Protein AF-A0A7J9FGJ2-F1 (afdb_monomer_lite)

Organism: NCBI:txid34281

Radius of gyration: 30.44 Å; chains: 1; bounding box: 50×92×107 Å

Foldseek 3Di:
DDDDDDDDDDDDPPPVVVVVVVVVVVVVVVVCVVCVCVVDVPPDDPPQDDPDDPVVVVVLLVVLCCVLVVVVVVDDDPDDPDDPDPPAAAAEAEAEDAEEPLQQVVVQVVCPPVLVRYAYEYEYAQPRDYDDHPHPHDHHYDYDDDAAAADPCLCPDVDDPVLWDFADLAADDDPVLVSVVSPDDPLCVSLSHHHNDPLPRDSSRTVSVSSCCVPPVPPDPSDGLEQFAQPPDDSNDTDEDEQVNDDLVVLVVSQDDPDPGGRLHYDDYDSNNNVSCVVCCVPRPPDD

Secondary structure (DSSP, 8-state):
--PPPPPPPPPP-HHHHHHHHHHHHHHHHHHHHHHHHHHS--------PPPPPHHHHHHHHHHHHHHHHHHHTT---SS-S-----SSPPEEEEEEESS--TTHHHHHHHHTT-TTSEEEEEEE-TTS-PPPPS--S-EEEEE--------TTTTTTTS-GGG-----S-----HHHHHHHHH--HHHHHHSS--SSTTS--HHHHHHHHHHHHH-TTT--S--SEEE--TT-BTTBPP-B-GGG--HHHHHHHH--SSSS---EEE-B-GGGHHHHHHSHHHHTS--

InterPro domains:
  IPR003406 Glycosyl transferase, family 14 [PF02485] (91-128)
  IPR003406 Glycosyl transferase, family 14 [PF02485] (145-254)
  IPR044174 Glycosyltransferase BC10-like [PTHR31042] (149-279)

pLDDT: mean 77.58, std 17.22, range [33.91, 98.12]

Structure (mmCIF, N/CA/C/O backbone):
data_AF-A0A7J9FGJ2-F1
#
_entry.id   AF-A0A7J9FGJ2-F1
#
loop_
_atom_site.group_PDB
_atom_site.id
_atom_site.type_symbol
_atom_site.label_atom_id
_atom_site.label_alt_id
_atom_site.label_comp_id
_atom_site.label_asym_id
_atom_site.label_entity_id
_atom_site.label_seq_id
_atom_site.pdbx_PDB_ins_code
_atom_site.Cartn_x
_atom_site.Cartn_y
_atom_site.Cartn_z
_atom_site.occupancy
_atom_site.B_iso_or_equiv
_atom_site.auth_seq_id
_atom_site.auth_comp_id
_atom_site.auth_asym_id
_atom_site.auth_atom_id
_atom_site.pdbx_PDB_model_num
ATOM 1 N N . MET A 1 1 ? -2.759 59.669 -84.496 1.00 42.38 1 MET A N 1
ATOM 2 C CA . MET A 1 1 ? -1.436 59.080 -84.199 1.00 42.38 1 MET A CA 1
ATOM 3 C C . MET A 1 1 ? -1.231 59.139 -82.697 1.00 42.38 1 MET A C 1
ATOM 5 O O . MET A 1 1 ? -0.986 60.213 -82.171 1.00 42.38 1 MET A O 1
ATOM 9 N N . SER A 1 2 ? -1.401 58.015 -82.010 1.00 36.22 2 SER A N 1
ATOM 10 C CA . SER A 1 2 ? -1.085 57.866 -80.586 1.00 36.22 2 SER A CA 1
ATOM 11 C C . SER A 1 2 ? -0.844 56.380 -80.320 1.00 36.22 2 SER A C 1
ATOM 13 O O . SER A 1 2 ? -1.772 55.581 -80.272 1.00 36.22 2 SER A O 1
ATOM 15 N N . SER A 1 3 ? 0.435 56.013 -80.244 1.00 38.06 3 SER A N 1
ATOM 16 C CA . SER A 1 3 ? 0.922 54.675 -79.904 1.00 38.06 3 SER A CA 1
ATOM 17 C C . SER A 1 3 ? 1.263 54.662 -78.415 1.00 38.06 3 SER A C 1
ATOM 19 O O . SER A 1 3 ? 2.156 55.398 -78.000 1.00 38.06 3 SER A O 1
ATOM 21 N N . LEU A 1 4 ? 0.565 53.847 -77.619 1.00 40.94 4 LEU A N 1
ATOM 22 C CA . LEU A 1 4 ? 0.966 53.519 -76.248 1.00 40.94 4 LEU A CA 1
ATOM 23 C C . LEU A 1 4 ? 1.973 52.363 -76.282 1.00 40.94 4 LEU A C 1
ATOM 25 O O . LEU A 1 4 ? 1.692 51.313 -76.854 1.00 40.94 4 LEU A O 1
ATOM 29 N N . ALA A 1 5 ? 3.133 52.566 -75.659 1.00 41.91 5 ALA A N 1
ATOM 30 C CA . ALA A 1 5 ? 4.134 51.533 -75.425 1.00 41.91 5 ALA A CA 1
ATOM 31 C C . ALA A 1 5 ? 3.923 50.872 -74.050 1.00 41.91 5 ALA A C 1
ATOM 33 O O . ALA A 1 5 ? 3.660 51.547 -73.055 1.00 41.91 5 ALA A O 1
ATOM 34 N N . SER A 1 6 ? 4.053 49.547 -74.019 1.00 41.84 6 SER A N 1
ATOM 35 C CA . SER A 1 6 ? 4.013 48.679 -72.836 1.00 41.84 6 SER A CA 1
ATOM 36 C C . SER A 1 6 ? 5.279 48.812 -71.969 1.00 41.84 6 SER A C 1
ATOM 38 O O . SER A 1 6 ? 6.355 49.034 -72.527 1.00 41.84 6 SER A O 1
ATOM 40 N N . PRO A 1 7 ? 5.224 48.581 -70.642 1.00 46.44 7 PRO A N 1
ATOM 41 C CA . PRO A 1 7 ? 6.426 48.429 -69.829 1.00 46.44 7 PRO A CA 1
ATOM 42 C C . PRO A 1 7 ? 6.916 46.968 -69.801 1.00 46.44 7 PRO A C 1
ATOM 44 O O . PRO A 1 7 ? 6.138 46.027 -69.649 1.00 46.44 7 PRO A O 1
ATOM 47 N N . THR A 1 8 ? 8.230 46.789 -69.925 1.00 47.56 8 THR A N 1
ATOM 48 C CA . THR A 1 8 ? 8.973 45.533 -69.715 1.00 47.56 8 THR A CA 1
ATOM 49 C C . THR A 1 8 ? 9.188 45.243 -68.220 1.00 47.56 8 THR A C 1
ATOM 51 O O . THR A 1 8 ? 9.440 46.191 -67.472 1.00 47.56 8 THR A O 1
ATOM 54 N N . PRO A 1 9 ? 9.180 43.975 -67.761 1.00 44.50 9 PRO A N 1
ATOM 55 C CA . PRO A 1 9 ? 9.503 43.633 -66.377 1.00 44.50 9 PRO A CA 1
ATOM 56 C C . PRO A 1 9 ? 11.022 43.586 -66.139 1.00 44.50 9 PRO A C 1
ATOM 58 O O . PRO A 1 9 ? 11.790 43.141 -66.993 1.00 44.50 9 PRO A O 1
ATOM 61 N N . SER A 1 10 ? 11.451 44.030 -64.958 1.00 48.38 10 SER A N 1
ATOM 62 C CA . SER A 1 10 ? 12.826 43.932 -64.454 1.00 48.38 10 SER A CA 1
ATOM 63 C C . SER A 1 10 ? 13.123 42.537 -63.870 1.00 48.38 10 SER A C 1
ATOM 65 O O . SER A 1 10 ? 12.222 41.896 -63.323 1.00 48.38 10 SER A O 1
ATOM 67 N N . PRO A 1 11 ? 14.374 42.037 -63.951 1.00 46.81 11 PRO A N 1
ATOM 68 C CA . PRO A 1 11 ? 14.733 40.730 -63.414 1.00 46.81 11 PRO A CA 1
ATOM 69 C C . PRO A 1 11 ? 14.865 40.759 -61.883 1.00 46.81 11 PRO A C 1
ATOM 71 O O . PRO A 1 11 ? 15.475 41.647 -61.290 1.00 46.81 11 PRO A O 1
ATOM 74 N N . SER A 1 12 ? 14.277 39.744 -61.258 1.00 51.69 12 SER A N 1
ATOM 75 C CA . SER A 1 12 ? 14.161 39.513 -59.820 1.00 51.69 12 SER A CA 1
ATOM 76 C C . SER A 1 12 ? 15.493 39.185 -59.129 1.00 51.69 12 SER A C 1
ATOM 78 O O . SER A 1 12 ? 16.196 38.255 -59.523 1.00 51.69 12 SER A O 1
ATOM 80 N N . SER A 1 13 ? 15.784 39.872 -58.022 1.00 55.78 13 SER A N 1
ATOM 81 C CA . SER A 1 13 ? 16.928 39.648 -57.125 1.00 55.78 13 SER A CA 1
ATOM 82 C C . SER A 1 13 ? 16.672 38.541 -56.080 1.00 55.78 13 SER A C 1
ATOM 84 O O . SER A 1 13 ? 16.715 38.785 -54.875 1.00 55.78 13 SER A O 1
ATOM 86 N N . THR A 1 14 ? 16.370 37.316 -56.511 1.00 53.88 14 THR A N 1
ATOM 87 C CA . THR A 1 14 ? 16.025 36.182 -55.617 1.00 53.88 14 THR A CA 1
ATOM 88 C C . THR A 1 14 ? 17.230 35.394 -55.085 1.00 53.88 14 THR A C 1
ATOM 90 O O . THR A 1 14 ? 17.095 34.589 -54.160 1.00 53.88 14 THR A O 1
ATOM 93 N N . ALA A 1 15 ? 18.429 35.628 -55.627 1.00 52.59 15 ALA A N 1
ATOM 94 C CA . ALA A 1 15 ? 19.637 34.911 -55.216 1.00 52.59 15 ALA A CA 1
ATOM 95 C C . ALA A 1 15 ? 20.204 35.400 -53.869 1.00 52.59 15 ALA A C 1
ATOM 97 O O . ALA A 1 15 ? 20.700 34.601 -53.078 1.00 52.59 15 ALA A O 1
ATOM 98 N N . SER A 1 16 ? 20.103 36.700 -53.575 1.00 55.25 16 SER A N 1
ATOM 99 C CA . SER A 1 16 ? 20.692 37.297 -52.370 1.00 55.25 16 SER A CA 1
ATOM 100 C C . SER A 1 16 ? 19.934 36.926 -51.094 1.00 55.25 16 SER A C 1
ATOM 102 O O . SER A 1 16 ? 20.561 36.628 -50.081 1.00 55.25 16 SER A O 1
ATOM 104 N N . SER A 1 17 ? 18.601 36.861 -51.136 1.00 56.66 17 SER A N 1
ATOM 105 C CA . SER A 1 17 ? 17.776 36.489 -49.978 1.00 56.66 17 SER A CA 1
ATOM 106 C C . SER A 1 17 ? 17.985 35.030 -49.558 1.00 56.66 17 SER A C 1
ATOM 108 O O . SER A 1 17 ? 18.151 34.744 -48.375 1.00 56.66 17 SER A O 1
ATOM 110 N N . SER A 1 18 ? 18.073 34.109 -50.520 1.00 57.62 18 SER A N 1
ATOM 111 C CA . SER A 1 18 ? 18.254 32.668 -50.274 1.00 57.62 18 SER A CA 1
ATOM 112 C C . SER A 1 18 ? 19.593 32.336 -49.597 1.00 57.62 18 SER A C 1
ATOM 114 O O . SER A 1 18 ? 19.667 31.461 -48.728 1.00 57.62 18 SER A O 1
ATOM 116 N N . ILE A 1 19 ? 20.652 33.072 -49.950 1.00 65.50 19 ILE A N 1
ATOM 117 C CA . ILE A 1 19 ? 21.983 32.932 -49.342 1.00 65.50 19 ILE A CA 1
ATOM 118 C C . ILE A 1 19 ? 21.969 33.431 -47.889 1.00 65.50 19 ILE A C 1
ATOM 120 O O . ILE A 1 19 ? 22.539 32.780 -47.014 1.00 65.50 19 ILE A O 1
ATOM 124 N N . ILE A 1 20 ? 21.261 34.528 -47.602 1.00 67.88 20 ILE A N 1
ATOM 125 C CA . ILE A 1 20 ? 21.136 35.080 -46.243 1.00 67.88 20 ILE A CA 1
ATOM 126 C C . ILE A 1 20 ? 20.383 34.110 -45.319 1.00 67.88 20 ILE A C 1
ATOM 128 O O . ILE A 1 20 ? 20.820 33.874 -44.190 1.00 67.88 20 ILE A O 1
ATOM 132 N N . TYR A 1 21 ? 19.305 33.473 -45.792 1.00 66.75 21 TYR A N 1
ATOM 133 C CA . TYR A 1 21 ? 18.590 32.460 -45.001 1.00 66.75 21 TYR A CA 1
ATOM 134 C C . TYR A 1 21 ? 19.429 31.196 -44.765 1.00 66.75 21 TYR A C 1
ATOM 136 O O . TYR A 1 21 ? 19.413 30.632 -43.673 1.00 66.75 21 TYR A O 1
ATOM 144 N N . SER A 1 22 ? 20.232 30.788 -45.749 1.00 69.44 22 SER A N 1
ATOM 145 C CA . SER A 1 22 ? 21.121 29.627 -45.609 1.00 69.44 22 SER A CA 1
ATOM 146 C C . SER A 1 22 ? 22.260 29.891 -44.617 1.00 69.44 22 SER A C 1
ATOM 148 O O . SER A 1 22 ? 22.575 29.039 -43.787 1.00 69.44 22 SER A O 1
ATOM 150 N N . LEU A 1 23 ? 22.843 31.094 -44.646 1.00 73.06 23 LEU A N 1
ATOM 151 C CA . LEU A 1 23 ? 23.898 31.504 -43.714 1.00 73.06 23 LEU A CA 1
ATOM 152 C C . LEU A 1 23 ? 23.376 31.700 -42.287 1.00 73.06 23 LEU A C 1
ATOM 154 O O . LEU A 1 23 ? 24.038 31.282 -41.341 1.00 73.06 23 LEU A O 1
ATOM 158 N N . THR A 1 24 ? 22.182 32.274 -42.115 1.00 72.44 24 THR A N 1
ATOM 159 C CA . THR A 1 24 ? 21.551 32.410 -40.790 1.00 72.44 24 THR A CA 1
ATOM 160 C C . THR A 1 24 ? 21.174 31.052 -40.195 1.00 72.44 24 THR A C 1
ATOM 162 O O . THR A 1 24 ? 21.411 30.825 -39.008 1.00 72.44 24 THR A O 1
ATOM 165 N N . PHE A 1 25 ? 20.690 30.108 -41.009 1.00 74.75 25 PHE A N 1
ATOM 166 C CA . PHE A 1 25 ? 20.426 28.736 -40.572 1.00 74.75 25 PHE A CA 1
ATOM 167 C C . PHE A 1 25 ? 21.709 28.007 -40.146 1.00 74.75 25 PHE A C 1
ATOM 169 O O . PHE A 1 25 ? 21.763 27.450 -39.048 1.00 74.75 25 PHE A O 1
ATOM 176 N N . LEU A 1 26 ? 22.775 28.080 -40.950 1.00 76.31 26 LEU A N 1
ATOM 177 C CA . LEU A 1 26 ? 24.071 27.475 -40.617 1.00 76.31 26 LEU A CA 1
ATOM 178 C C . LEU A 1 26 ? 24.692 28.085 -39.354 1.00 76.31 26 LEU A C 1
ATOM 180 O O . LEU A 1 26 ? 25.205 27.351 -38.510 1.00 76.31 26 LEU A O 1
ATOM 184 N N . LEU A 1 27 ? 24.590 29.406 -39.179 1.00 76.00 27 LEU A N 1
ATOM 185 C CA . LEU A 1 27 ? 25.071 30.082 -37.976 1.00 76.00 27 LEU A CA 1
ATOM 186 C C . LEU A 1 27 ? 24.255 29.676 -36.738 1.00 76.00 27 LEU A C 1
ATOM 188 O O . LEU A 1 27 ? 24.832 29.465 -35.675 1.00 76.00 27 LEU A O 1
ATOM 192 N N . SER A 1 28 ? 22.936 29.488 -36.871 1.00 75.44 28 SER A N 1
ATOM 193 C CA . SER A 1 28 ? 22.078 29.015 -35.774 1.00 75.44 28 SER A CA 1
ATOM 194 C C . SER A 1 28 ? 22.400 27.577 -35.344 1.00 75.44 28 SER A C 1
ATOM 196 O O . SER A 1 28 ? 22.465 27.300 -34.149 1.00 75.44 28 SER A O 1
ATOM 198 N N . LEU A 1 29 ? 22.697 26.684 -36.296 1.00 74.69 29 LEU A N 1
ATOM 199 C CA . LEU A 1 29 ? 23.154 25.313 -36.039 1.00 74.69 29 LEU A CA 1
ATOM 200 C C . LEU A 1 29 ? 24.537 25.281 -35.384 1.00 74.69 29 LEU A C 1
ATOM 202 O O . LEU A 1 29 ? 24.770 24.487 -34.475 1.00 74.69 29 LEU A O 1
ATOM 206 N N . PHE A 1 30 ? 25.443 26.163 -35.812 1.00 77.94 30 PHE A N 1
ATOM 207 C CA . PHE A 1 30 ? 26.776 26.287 -35.229 1.00 77.94 30 PHE A CA 1
ATOM 208 C C . PHE A 1 30 ? 26.722 26.820 -33.790 1.00 77.94 30 PHE A C 1
ATOM 210 O O . PHE A 1 30 ? 27.377 26.273 -32.905 1.00 77.94 30 PHE A O 1
ATOM 217 N N . LEU A 1 31 ? 25.879 27.824 -33.524 1.00 74.56 31 LEU A N 1
ATOM 218 C CA . LEU A 1 31 ? 25.635 28.341 -32.174 1.00 74.56 31 LEU A CA 1
ATOM 219 C C . LEU A 1 31 ? 24.936 27.295 -31.288 1.00 74.56 31 LEU A C 1
ATOM 221 O O . LEU A 1 31 ? 25.350 27.097 -30.148 1.00 74.56 31 LEU A O 1
ATOM 225 N N . LEU A 1 32 ? 23.954 26.551 -31.808 1.00 70.69 32 LEU A N 1
ATOM 226 C CA . LEU A 1 32 ? 23.361 25.408 -31.102 1.00 70.69 32 LEU A CA 1
ATOM 227 C C . LEU A 1 32 ? 24.411 24.337 -30.785 1.00 70.69 32 LEU A C 1
ATOM 229 O O . LEU A 1 32 ? 24.419 23.831 -29.674 1.00 70.69 32 LEU A O 1
ATOM 233 N N . GLY A 1 33 ? 25.335 24.026 -31.696 1.00 68.88 33 GLY A N 1
ATOM 234 C CA . GLY A 1 33 ? 26.423 23.074 -31.446 1.00 68.88 33 GLY A CA 1
ATOM 235 C C . GLY A 1 33 ? 27.446 23.551 -30.407 1.00 68.88 33 GLY A C 1
ATOM 236 O O . GLY A 1 33 ? 27.916 22.748 -29.601 1.00 68.88 33 GLY A O 1
ATOM 237 N N . LEU A 1 34 ? 27.761 24.851 -30.387 1.00 72.25 34 LEU A N 1
ATOM 238 C CA . LEU A 1 34 ? 28.699 25.455 -29.432 1.00 72.25 34 LEU A CA 1
ATOM 239 C C . LEU A 1 34 ? 28.110 25.603 -28.020 1.00 72.25 34 LEU A C 1
ATOM 241 O O . LEU A 1 34 ? 28.838 25.435 -27.042 1.00 72.25 34 LEU A O 1
ATOM 245 N N . PHE A 1 35 ? 26.806 25.881 -27.903 1.00 61.38 35 PHE A N 1
ATOM 246 C CA . PHE A 1 35 ? 26.134 26.115 -26.618 1.00 61.38 35 PHE A CA 1
ATOM 247 C C . PHE A 1 35 ? 25.294 24.927 -26.108 1.00 61.38 35 PHE A C 1
ATOM 249 O O . PHE A 1 35 ? 25.006 24.863 -24.913 1.00 61.38 35 PHE A O 1
ATOM 256 N N . ALA A 1 36 ? 24.957 23.932 -26.939 1.00 58.50 36 ALA A N 1
ATOM 257 C CA . ALA A 1 36 ? 24.305 22.692 -26.494 1.00 58.50 36 ALA A CA 1
ATOM 258 C C . ALA A 1 36 ? 25.027 21.974 -25.337 1.00 58.50 36 ALA A C 1
ATOM 260 O O . ALA A 1 36 ? 24.327 21.534 -24.423 1.00 58.50 36 ALA A O 1
ATOM 261 N N . PRO A 1 37 ? 26.375 21.879 -25.284 1.00 55.84 37 PRO A N 1
ATOM 262 C CA . PRO A 1 37 ? 27.043 21.237 -24.152 1.00 55.84 37 PRO A CA 1
ATOM 263 C C . PRO A 1 37 ? 27.014 22.068 -22.856 1.00 55.84 37 PRO A C 1
ATOM 265 O O . PRO A 1 37 ? 27.422 21.556 -21.817 1.00 55.84 37 PRO A O 1
ATOM 268 N N . GLN A 1 38 ? 26.539 23.322 -22.890 1.00 59.06 38 GLN A N 1
ATOM 269 C CA . GLN A 1 38 ? 26.381 24.171 -21.700 1.00 59.06 38 GLN A CA 1
ATOM 270 C C . GLN A 1 38 ? 24.960 24.117 -21.110 1.00 59.06 38 GLN A C 1
ATOM 272 O O . GLN A 1 38 ? 24.809 24.261 -19.899 1.00 59.06 38 GLN A O 1
ATOM 277 N N . PHE A 1 39 ? 23.928 23.860 -21.927 1.00 56.41 39 PHE A N 1
ATOM 278 C CA . PHE A 1 39 ? 22.529 23.757 -21.469 1.00 56.41 39 PHE A CA 1
ATOM 279 C C . PHE A 1 39 ? 22.037 22.320 -21.276 1.00 56.41 39 PHE A C 1
ATOM 281 O O . PHE A 1 39 ? 21.152 22.081 -20.456 1.00 56.41 39 PHE A O 1
ATOM 288 N N . PHE A 1 40 ? 22.631 21.352 -21.975 1.00 50.12 40 PHE A N 1
ATOM 289 C CA . PHE A 1 40 ? 22.462 19.940 -21.663 1.00 50.12 40 PHE A CA 1
ATOM 290 C C . PHE A 1 40 ? 23.708 19.468 -20.926 1.00 50.12 40 PHE A C 1
ATOM 292 O O . PHE A 1 40 ? 24.727 19.213 -21.575 1.00 50.12 40 PHE A O 1
ATOM 299 N N . PRO A 1 41 ? 23.672 19.312 -19.590 1.00 43.50 41 PRO A N 1
ATOM 300 C CA . PRO A 1 41 ? 24.711 18.550 -18.934 1.00 43.50 41 PRO A CA 1
ATOM 301 C C . PRO A 1 41 ? 24.644 17.140 -19.520 1.00 43.50 41 PRO A C 1
ATOM 303 O O . PRO A 1 41 ? 23.755 16.347 -19.206 1.00 43.50 41 PRO A O 1
ATOM 306 N N . LEU A 1 42 ? 25.595 16.822 -20.400 1.00 46.19 42 LEU A N 1
ATOM 307 C CA . LEU A 1 42 ? 26.011 15.453 -20.649 1.00 46.19 42 LEU A CA 1
ATOM 308 C C . LEU A 1 42 ? 26.261 14.879 -19.258 1.00 46.19 42 LEU A C 1
ATOM 310 O O . LEU A 1 42 ? 27.220 15.272 -18.595 1.00 46.19 42 LEU A O 1
ATOM 314 N N . ARG A 1 43 ? 25.343 14.025 -18.795 1.00 47.12 43 ARG A N 1
ATOM 315 C CA . ARG A 1 43 ? 25.368 13.339 -17.501 1.00 47.12 43 ARG A CA 1
ATOM 316 C C . ARG A 1 43 ? 26.558 12.375 -17.471 1.00 47.12 43 ARG A C 1
ATOM 318 O O . ARG A 1 43 ? 26.408 11.159 -17.485 1.00 47.12 43 ARG A O 1
ATOM 325 N N . LYS A 1 44 ? 27.767 12.927 -17.491 1.00 44.50 44 LYS A N 1
ATOM 326 C CA . LYS A 1 44 ? 29.003 12.274 -17.092 1.00 44.50 44 LYS A CA 1
ATOM 327 C C . LYS A 1 44 ? 28.998 12.290 -15.568 1.00 44.50 44 LYS A C 1
ATOM 329 O O . LYS A 1 44 ? 28.810 13.339 -14.966 1.00 44.50 44 LYS A O 1
ATOM 334 N N . ASN A 1 45 ? 29.182 11.109 -14.989 1.00 40.38 45 ASN A N 1
ATOM 335 C CA . ASN A 1 45 ? 29.121 10.785 -13.561 1.00 40.38 45 ASN A CA 1
ATOM 336 C C . ASN A 1 45 ? 27.719 10.491 -13.014 1.00 40.38 45 ASN A C 1
ATOM 338 O O . ASN A 1 45 ? 27.271 11.060 -12.027 1.00 40.38 45 ASN A O 1
ATOM 342 N N . GLN A 1 46 ? 27.065 9.476 -13.582 1.00 43.16 46 GLN A N 1
ATOM 343 C CA . GLN A 1 46 ? 26.424 8.504 -12.700 1.00 43.16 46 GLN A CA 1
ATOM 344 C C . GLN A 1 46 ? 27.522 7.529 -12.268 1.00 43.16 46 GLN A C 1
ATOM 346 O O . GLN A 1 46 ? 27.808 6.553 -12.963 1.00 43.16 46 GLN A O 1
ATOM 351 N N . GLU A 1 47 ? 28.209 7.853 -11.169 1.00 40.22 47 GLU A N 1
ATOM 352 C CA . GLU A 1 47 ? 29.047 6.880 -10.472 1.00 40.22 47 GLU A CA 1
ATOM 353 C C . GLU A 1 47 ? 28.205 5.619 -10.262 1.00 40.22 47 GLU A C 1
ATOM 355 O O . GLU A 1 47 ? 27.145 5.653 -9.629 1.00 40.22 47 GLU A O 1
ATOM 360 N N . ARG A 1 48 ? 28.632 4.501 -10.855 1.00 47.56 48 ARG A N 1
ATOM 361 C CA . ARG A 1 48 ? 28.039 3.203 -10.543 1.00 47.56 48 ARG A CA 1
ATOM 362 C C . ARG A 1 48 ? 28.361 2.935 -9.080 1.00 47.56 48 ARG A C 1
ATOM 364 O O . ARG A 1 48 ? 29.504 2.626 -8.757 1.00 47.56 48 ARG A O 1
ATOM 371 N N . GLN A 1 49 ? 27.371 3.082 -8.204 1.00 44.09 49 GLN A N 1
ATOM 372 C CA . GLN A 1 49 ? 27.509 2.612 -6.832 1.00 44.09 49 GLN A CA 1
ATOM 373 C C . GLN A 1 49 ? 27.818 1.105 -6.849 1.00 44.09 49 GLN A C 1
ATOM 375 O O . GLN A 1 49 ? 27.336 0.388 -7.737 1.00 44.09 49 GLN A O 1
ATOM 380 N N . PRO A 1 50 ? 28.673 0.629 -5.929 1.00 50.06 50 PRO A N 1
ATOM 381 C CA . PRO A 1 50 ? 29.099 -0.759 -5.917 1.00 50.06 50 PRO A CA 1
ATOM 382 C C . PRO A 1 50 ? 27.910 -1.692 -5.641 1.00 50.06 50 PRO A C 1
ATOM 384 O O . PRO A 1 50 ? 26.972 -1.310 -4.933 1.00 50.06 50 PRO A O 1
ATOM 387 N N . PRO A 1 51 ? 27.944 -2.925 -6.177 1.00 57.84 51 PRO A N 1
ATOM 388 C CA . PRO A 1 51 ? 26.919 -3.926 -5.907 1.00 57.84 51 PRO A CA 1
ATOM 389 C C . PRO A 1 51 ? 26.756 -4.160 -4.399 1.00 57.84 51 PRO A C 1
ATOM 391 O O . PRO A 1 51 ? 27.681 -3.947 -3.611 1.00 57.84 51 PRO A O 1
ATOM 394 N N . ILE A 1 52 ? 25.563 -4.606 -3.995 1.00 59.53 52 ILE A N 1
ATOM 395 C CA . ILE A 1 52 ? 25.281 -4.952 -2.597 1.00 59.53 52 ILE A CA 1
ATOM 396 C C . ILE A 1 52 ? 26.319 -5.996 -2.129 1.00 59.53 52 ILE A C 1
ATOM 398 O O . ILE A 1 52 ? 26.552 -6.966 -2.850 1.00 59.53 52 ILE A O 1
ATOM 402 N N . PRO A 1 53 ? 26.941 -5.823 -0.947 1.00 71.75 53 PRO A N 1
ATOM 403 C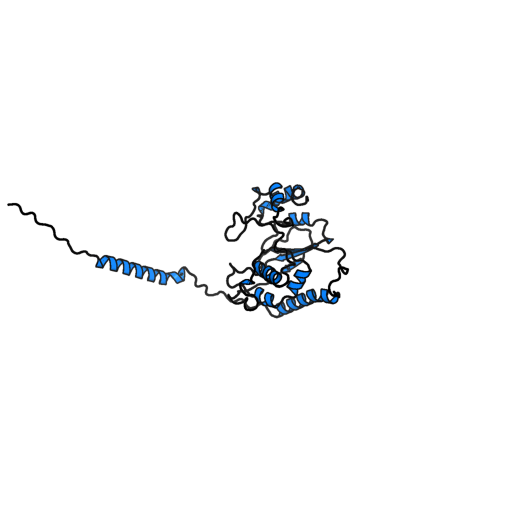 CA . PRO A 1 53 ? 27.909 -6.779 -0.412 1.00 71.75 53 PRO A CA 1
ATOM 404 C C . PRO A 1 53 ? 27.356 -8.211 -0.298 1.00 71.75 53 PRO A C 1
ATOM 406 O O . PRO A 1 53 ? 26.249 -8.410 0.201 1.00 71.75 53 PRO A O 1
ATOM 409 N N . ILE A 1 54 ? 28.156 -9.206 -0.705 1.00 70.69 54 ILE A N 1
ATOM 410 C CA . ILE A 1 54 ? 27.781 -10.637 -0.753 1.00 70.69 54 ILE A CA 1
ATOM 411 C C . ILE A 1 54 ? 27.328 -11.169 0.615 1.00 70.69 54 ILE A C 1
ATOM 413 O O . ILE A 1 54 ? 26.373 -11.935 0.695 1.00 70.69 54 ILE A O 1
ATOM 417 N N . ASN A 1 55 ? 27.972 -10.741 1.701 1.00 68.56 55 ASN A N 1
ATOM 418 C CA . ASN A 1 55 ? 27.605 -11.145 3.061 1.00 68.56 55 ASN A CA 1
ATOM 419 C C . ASN A 1 55 ? 26.156 -10.771 3.413 1.00 68.56 55 ASN A C 1
ATOM 421 O O . ASN A 1 55 ? 25.420 -11.600 3.932 1.00 68.56 55 ASN A O 1
ATOM 425 N N . LYS A 1 56 ? 25.708 -9.567 3.036 1.00 67.00 56 LYS A N 1
ATOM 426 C CA . LYS A 1 56 ? 24.322 -9.128 3.251 1.00 67.00 56 LYS A CA 1
ATOM 427 C C . LYS A 1 56 ? 23.316 -9.931 2.429 1.00 67.00 56 LYS A C 1
ATOM 429 O O . LYS A 1 56 ? 22.166 -10.042 2.842 1.00 67.00 56 LYS A O 1
ATOM 434 N N . GLU A 1 57 ? 23.718 -10.430 1.260 1.00 71.19 57 GLU A N 1
ATOM 435 C CA . GLU A 1 57 ? 22.879 -11.311 0.444 1.00 71.19 57 GLU A CA 1
ATOM 436 C C . GLU A 1 57 ? 22.781 -12.712 1.060 1.00 71.19 57 GLU A C 1
ATOM 438 O O . GLU A 1 57 ? 21.699 -13.295 1.071 1.00 71.19 57 GLU A O 1
ATOM 443 N N . LEU A 1 58 ? 23.877 -13.225 1.623 1.00 73.38 58 LEU A N 1
ATOM 444 C CA . LEU A 1 58 ? 23.899 -14.515 2.310 1.00 73.38 58 LEU A CA 1
ATOM 445 C C . LEU A 1 58 ? 23.037 -14.503 3.584 1.00 73.38 58 LEU A C 1
ATOM 447 O O . LEU A 1 58 ? 22.281 -15.446 3.814 1.00 73.38 58 LEU A O 1
ATOM 451 N N . ASP A 1 59 ? 23.075 -13.407 4.346 1.00 77.62 59 ASP A N 1
ATOM 452 C CA . ASP A 1 59 ? 22.216 -13.204 5.519 1.00 77.62 59 ASP A CA 1
ATOM 453 C C . ASP A 1 59 ? 20.725 -13.217 5.143 1.00 77.62 59 ASP A C 1
ATOM 455 O O . ASP A 1 59 ? 19.922 -13.901 5.782 1.00 77.62 59 ASP A O 1
ATOM 459 N N . ASP A 1 60 ? 20.343 -12.511 4.071 1.00 77.12 60 ASP A N 1
ATOM 460 C CA . ASP A 1 60 ? 18.959 -12.503 3.582 1.00 77.12 60 ASP A CA 1
ATOM 461 C C . ASP A 1 60 ? 18.513 -13.905 3.151 1.00 77.12 60 ASP A C 1
ATOM 463 O O . ASP A 1 60 ? 17.405 -14.336 3.478 1.00 77.12 60 ASP A O 1
ATOM 467 N N . LEU A 1 61 ? 19.375 -14.639 2.437 1.00 77.19 61 LEU A N 1
ATOM 468 C CA . LEU A 1 61 ? 19.093 -16.010 2.009 1.00 77.19 61 LEU A CA 1
ATOM 469 C C . LEU A 1 61 ? 18.832 -16.928 3.204 1.00 77.19 61 LEU A C 1
ATOM 471 O O . LEU A 1 61 ? 17.830 -17.646 3.192 1.00 77.19 61 LEU A O 1
ATOM 475 N N . HIS A 1 62 ? 19.665 -16.849 4.242 1.00 79.06 62 HIS A N 1
ATOM 476 C CA . HIS A 1 62 ? 19.487 -17.627 5.464 1.00 79.06 62 HIS A CA 1
ATOM 477 C C . HIS A 1 62 ? 18.174 -17.276 6.183 1.00 79.06 62 HIS A C 1
ATOM 479 O O . HIS A 1 62 ? 17.431 -18.171 6.583 1.00 79.06 62 HIS A O 1
ATOM 485 N N . LEU A 1 63 ? 17.826 -15.987 6.294 1.00 79.19 63 LEU A N 1
ATOM 486 C CA . LEU A 1 63 ? 16.559 -15.553 6.900 1.00 79.19 63 LEU A CA 1
ATOM 487 C C . LEU A 1 63 ? 15.339 -16.080 6.143 1.00 79.19 63 LEU A C 1
ATOM 489 O O . LEU A 1 63 ? 14.362 -16.524 6.750 1.00 79.19 63 LEU A O 1
ATOM 493 N N . PHE A 1 64 ? 15.381 -16.045 4.815 1.00 81.38 64 PHE A N 1
ATOM 494 C CA . PHE A 1 64 ? 14.290 -16.570 4.011 1.00 81.38 64 PHE A CA 1
ATOM 495 C C . PHE A 1 64 ? 14.198 -18.102 4.070 1.00 81.38 64 PHE A C 1
ATOM 497 O O . PHE A 1 64 ? 13.096 -18.654 4.081 1.00 81.38 64 PHE A O 1
ATOM 504 N N . GLU A 1 65 ? 15.333 -18.799 4.094 1.00 77.19 65 GLU A N 1
ATOM 505 C CA . GLU A 1 65 ? 15.377 -20.250 4.264 1.00 77.19 65 GLU A CA 1
ATOM 506 C C . GLU A 1 65 ? 14.794 -20.646 5.623 1.00 77.19 65 GLU A C 1
ATOM 508 O O . GLU A 1 65 ? 13.880 -21.464 5.678 1.00 77.19 65 GLU A O 1
ATOM 513 N N . LEU A 1 66 ? 15.198 -19.967 6.697 1.00 77.00 66 LEU A N 1
ATOM 514 C CA . LEU A 1 66 ? 14.621 -20.136 8.027 1.00 77.00 66 LEU A CA 1
ATOM 515 C C . LEU A 1 66 ? 13.098 -19.916 8.007 1.00 77.00 66 LEU A C 1
ATOM 517 O O . LEU A 1 66 ? 12.339 -20.775 8.452 1.00 77.00 66 LEU A O 1
ATOM 521 N N . ALA A 1 67 ? 12.634 -18.797 7.444 1.00 78.06 67 ALA A N 1
ATOM 522 C CA . ALA A 1 67 ? 11.211 -18.462 7.389 1.00 78.06 67 ALA A CA 1
ATOM 523 C C . ALA A 1 67 ? 10.384 -19.476 6.577 1.00 78.06 67 ALA A C 1
ATOM 525 O O . ALA A 1 67 ? 9.243 -19.772 6.933 1.00 78.06 67 ALA A O 1
ATOM 526 N N . SER A 1 68 ? 10.949 -20.022 5.499 1.00 73.94 68 SER A N 1
ATOM 527 C CA . SER A 1 68 ? 10.279 -21.014 4.652 1.00 73.94 68 SER A CA 1
ATOM 528 C C . SER A 1 68 ? 10.323 -22.435 5.232 1.00 73.94 68 SER A C 1
ATOM 530 O O . SER A 1 68 ? 9.340 -23.169 5.097 1.00 73.94 68 SER A O 1
ATOM 532 N N . ASN A 1 69 ? 11.405 -22.803 5.927 1.00 68.88 69 ASN A N 1
ATOM 533 C CA . ASN A 1 69 ? 11.611 -24.124 6.524 1.00 68.88 69 ASN A CA 1
ATOM 534 C C . ASN A 1 69 ? 10.926 -24.293 7.887 1.00 68.88 69 ASN A C 1
ATOM 536 O O . ASN A 1 69 ? 10.494 -25.402 8.201 1.00 68.88 69 ASN A O 1
ATOM 540 N N . ILE A 1 70 ? 10.738 -23.214 8.662 1.00 64.50 70 ILE A N 1
ATOM 541 C CA . ILE A 1 70 ? 9.945 -23.226 9.911 1.00 64.50 70 ILE A CA 1
ATOM 542 C C . ILE A 1 70 ? 8.526 -23.772 9.679 1.00 64.50 70 ILE A C 1
ATOM 544 O O . ILE A 1 70 ? 7.931 -24.351 10.585 1.00 64.50 70 ILE A O 1
ATOM 548 N N . GLU A 1 71 ? 7.969 -23.609 8.477 1.00 57.53 71 GLU A N 1
ATOM 549 C CA . GLU A 1 71 ? 6.644 -24.146 8.153 1.00 57.53 71 GLU A CA 1
ATOM 550 C C . GLU A 1 71 ? 6.700 -25.580 7.587 1.00 57.53 71 GLU A C 1
ATOM 552 O O . GLU A 1 71 ? 5.755 -26.342 7.770 1.00 57.53 71 GLU A O 1
ATOM 557 N N . LEU A 1 72 ? 7.814 -25.987 6.962 1.00 53.22 72 LEU A N 1
ATOM 558 C CA . LEU A 1 72 ? 8.042 -27.369 6.507 1.00 53.22 72 LEU A CA 1
ATOM 559 C C . LEU A 1 72 ? 8.309 -28.329 7.679 1.00 53.22 72 LEU A C 1
ATOM 561 O O . LEU A 1 72 ? 7.823 -29.459 7.652 1.00 53.22 72 LEU A O 1
ATOM 565 N N . SER A 1 73 ? 9.001 -27.882 8.735 1.00 48.06 73 SER A N 1
ATOM 566 C CA . SER A 1 73 ? 9.233 -28.695 9.943 1.00 48.06 73 SER A CA 1
ATOM 567 C C . SER A 1 73 ? 7.967 -28.926 10.777 1.00 48.06 73 SER A C 1
ATOM 569 O O . SER A 1 73 ? 7.936 -29.830 11.609 1.00 48.06 73 SER A O 1
ATOM 571 N N . ARG A 1 74 ? 6.894 -28.162 10.520 1.00 51.19 74 ARG A N 1
ATOM 572 C CA . ARG A 1 74 ? 5.573 -28.353 11.140 1.00 51.19 74 ARG A CA 1
ATOM 573 C C . ARG A 1 74 ? 4.700 -29.407 10.461 1.00 51.19 74 ARG A C 1
ATOM 575 O O . ARG A 1 74 ? 3.553 -29.552 10.867 1.00 51.19 74 ARG A O 1
ATOM 582 N N . GLY A 1 75 ? 5.226 -30.146 9.478 1.00 43.41 75 GLY A N 1
ATOM 583 C CA . GLY A 1 75 ? 4.559 -31.315 8.908 1.00 43.41 75 GLY A CA 1
ATOM 584 C C . GLY A 1 75 ? 3.167 -30.992 8.370 1.00 43.41 75 GLY A C 1
ATOM 585 O O . GLY A 1 75 ? 2.166 -31.344 8.981 1.00 43.41 75 GLY A O 1
ATOM 586 N N . VAL A 1 76 ? 3.092 -30.338 7.211 1.00 45.19 76 VAL A N 1
ATOM 587 C CA . VAL A 1 76 ? 1.833 -30.239 6.462 1.00 45.19 76 VAL A CA 1
ATOM 588 C C . VAL A 1 76 ? 1.810 -31.365 5.424 1.00 45.19 76 VAL A C 1
ATOM 590 O O . VAL A 1 76 ? 2.395 -31.201 4.350 1.00 45.19 76 VAL A O 1
ATOM 593 N N . PRO A 1 77 ? 1.171 -32.520 5.692 1.00 38.78 77 PRO A N 1
ATOM 594 C CA . PRO A 1 77 ? 0.773 -33.406 4.615 1.00 38.78 77 PRO A CA 1
ATOM 595 C C . PRO A 1 77 ? -0.304 -32.714 3.768 1.00 38.78 77 PRO A C 1
ATOM 597 O O . PRO A 1 77 ? -1.030 -31.830 4.227 1.00 38.78 77 PRO A O 1
ATOM 600 N N . LYS A 1 78 ? -0.364 -33.109 2.494 1.00 43.41 78 LYS A N 1
ATOM 601 C CA . LYS A 1 78 ? -1.360 -32.689 1.500 1.00 43.41 78 LYS A CA 1
ATOM 602 C C . LYS A 1 78 ? -2.756 -32.531 2.116 1.00 43.41 78 LYS A C 1
ATOM 604 O O . LYS A 1 78 ? -3.241 -33.461 2.742 1.00 43.41 78 LYS A O 1
ATOM 609 N N . ILE A 1 79 ? -3.388 -31.388 1.835 1.00 49.75 79 ILE A N 1
ATOM 610 C CA . ILE A 1 79 ? -4.844 -31.161 1.800 1.00 49.75 79 ILE A CA 1
ATOM 611 C C . ILE A 1 79 ? -5.616 -32.020 2.815 1.00 49.75 79 ILE A C 1
ATOM 613 O O . ILE A 1 79 ? -6.222 -33.032 2.478 1.00 49.75 79 ILE A O 1
ATOM 617 N N . SER A 1 80 ? -5.657 -31.566 4.061 1.00 33.91 80 SER A N 1
ATOM 618 C CA . SER A 1 80 ? -6.745 -31.921 4.965 1.00 33.91 80 SER A CA 1
ATOM 619 C C . SER A 1 80 ? -7.051 -30.729 5.852 1.00 33.91 80 SER A C 1
ATOM 621 O O . SER A 1 80 ? -6.167 -30.138 6.466 1.00 33.91 80 SER A O 1
ATOM 623 N N . HIS A 1 81 ? -8.327 -30.377 5.876 1.00 45.50 81 HIS A N 1
ATOM 624 C CA . HIS A 1 81 ? -8.948 -29.190 6.445 1.00 45.50 81 HIS A CA 1
ATOM 625 C C . HIS A 1 81 ? -8.792 -28.992 7.969 1.00 45.50 81 HIS A C 1
ATOM 627 O O . HIS A 1 81 ? -9.567 -28.240 8.551 1.00 45.50 81 HIS A O 1
ATOM 633 N N . LEU A 1 82 ? -7.839 -29.631 8.655 1.00 46.16 82 LEU A N 1
ATOM 634 C CA . LEU A 1 82 ? -7.798 -29.653 10.118 1.00 46.16 82 LEU A CA 1
ATOM 635 C C . LEU A 1 82 ? -6.374 -29.596 10.702 1.00 46.16 82 LEU A C 1
ATOM 637 O O . LEU A 1 82 ? -5.612 -30.551 10.630 1.00 46.16 82 LEU A O 1
ATOM 641 N N . ARG A 1 83 ? -6.130 -28.480 11.407 1.00 44.41 83 ARG A N 1
ATOM 642 C CA . ARG A 1 83 ? -5.377 -28.355 12.672 1.00 44.41 83 ARG A CA 1
ATOM 643 C C . ARG A 1 83 ? -3.858 -28.602 12.682 1.00 44.41 83 ARG A C 1
ATOM 645 O O . ARG A 1 83 ? -3.408 -29.643 13.135 1.00 44.41 83 ARG A O 1
ATOM 652 N N . THR A 1 84 ? -3.129 -27.496 12.504 1.00 46.81 84 THR A N 1
ATOM 653 C CA . THR A 1 84 ? -2.295 -26.904 13.584 1.00 46.81 84 THR A CA 1
ATOM 654 C C . THR A 1 84 ? -2.381 -25.375 13.495 1.00 46.81 84 THR A C 1
ATOM 656 O O . THR A 1 84 ? -1.395 -24.661 13.324 1.00 46.81 84 THR A O 1
ATOM 659 N N . ALA A 1 85 ? -3.610 -24.855 13.474 1.00 53.19 85 ALA A N 1
ATOM 660 C CA . ALA A 1 85 ? -3.849 -23.426 13.359 1.00 53.19 85 ALA A CA 1
ATOM 661 C C . ALA A 1 85 ? -3.506 -22.760 14.693 1.00 53.19 85 ALA A C 1
ATOM 663 O O . ALA A 1 85 ? -3.987 -23.183 15.741 1.00 53.19 85 ALA A O 1
ATOM 664 N N . ASN A 1 86 ? -2.691 -21.710 14.648 1.00 51.81 86 ASN A N 1
ATOM 665 C CA . ASN A 1 86 ? -2.672 -20.707 15.703 1.00 51.81 86 ASN A CA 1
ATOM 666 C C . ASN A 1 86 ? -4.136 -20.387 16.065 1.00 51.81 86 ASN A C 1
ATOM 668 O O . ASN A 1 86 ? -4.900 -20.031 15.167 1.00 51.81 86 ASN A O 1
ATOM 672 N N . SER A 1 87 ? -4.544 -20.591 17.323 1.00 58.19 87 SER A N 1
ATOM 673 C CA . SER A 1 87 ? -5.960 -20.504 17.719 1.00 58.19 87 SER A CA 1
ATOM 674 C C . SER A 1 87 ? -6.555 -19.117 17.464 1.00 58.19 87 SER A C 1
ATOM 676 O O . SER A 1 87 ? -7.770 -18.981 17.400 1.00 58.19 87 SER A O 1
ATOM 678 N N . HIS A 1 88 ? -5.692 -18.109 17.288 1.00 69.69 88 HIS A N 1
ATOM 679 C CA . HIS A 1 88 ? -6.039 -16.730 16.974 1.00 69.69 88 HIS A CA 1
ATOM 680 C C . HIS A 1 88 ? -5.139 -16.252 15.816 1.00 69.69 88 HIS A C 1
ATOM 682 O O . HIS A 1 88 ? -3.973 -15.903 16.042 1.00 69.69 88 HIS A O 1
ATOM 688 N N . PRO A 1 89 ? -5.604 -16.294 14.551 1.00 81.19 89 PRO A N 1
ATOM 689 C CA . PRO A 1 89 ? -4.821 -15.790 13.427 1.00 81.19 89 PRO A CA 1
ATOM 690 C C . PRO A 1 89 ? -4.557 -14.289 13.600 1.00 81.19 89 PRO A C 1
ATOM 692 O O . PRO A 1 89 ? -5.463 -13.533 13.935 1.00 81.19 89 PRO A O 1
ATOM 695 N N . LYS A 1 90 ? -3.313 -13.862 13.353 1.00 90.00 90 LYS A N 1
ATOM 696 C CA . LYS A 1 90 ? -2.921 -12.448 13.405 1.00 90.00 90 LYS A CA 1
ATOM 697 C C . LYS A 1 90 ? -2.779 -11.846 12.012 1.00 90.00 90 LYS A C 1
ATOM 699 O O . LYS A 1 90 ? -2.313 -12.524 11.094 1.00 90.00 90 LYS A O 1
ATOM 704 N N . ILE A 1 91 ? -3.073 -10.555 11.890 1.00 92.62 91 ILE A N 1
ATOM 705 C CA . ILE A 1 91 ? -2.793 -9.751 10.695 1.00 92.62 91 ILE A CA 1
ATOM 706 C C . ILE A 1 91 ? -1.447 -9.037 10.868 1.00 92.62 91 ILE A C 1
ATOM 708 O O . ILE A 1 91 ? -1.183 -8.421 11.897 1.00 92.62 91 ILE A O 1
ATOM 712 N N . ALA A 1 92 ? -0.574 -9.110 9.867 1.00 93.44 92 ALA A N 1
ATOM 713 C CA . ALA A 1 92 ? 0.650 -8.315 9.842 1.00 93.44 92 ALA A CA 1
ATOM 714 C C . ALA A 1 92 ? 0.421 -7.047 9.010 1.00 93.44 92 ALA A C 1
ATOM 716 O O . ALA A 1 92 ? 0.107 -7.140 7.824 1.00 93.44 92 ALA A O 1
ATOM 717 N N . PHE A 1 93 ? 0.604 -5.880 9.621 1.00 94.19 93 PHE A N 1
ATOM 718 C CA . PHE A 1 93 ? 0.584 -4.589 8.938 1.00 94.19 93 PHE A CA 1
ATOM 719 C C . PHE A 1 93 ? 2.018 -4.158 8.646 1.00 94.19 93 PHE A C 1
ATOM 721 O O . PHE A 1 93 ? 2.838 -4.083 9.561 1.00 94.19 93 PHE A O 1
ATOM 728 N N . LEU A 1 94 ? 2.317 -3.876 7.379 1.00 92.56 94 LEU A N 1
ATOM 729 C CA . LEU A 1 94 ? 3.607 -3.357 6.937 1.00 92.56 94 LEU A CA 1
ATOM 730 C C . LEU A 1 94 ? 3.411 -1.955 6.358 1.00 92.56 94 LEU A C 1
ATOM 732 O O . LEU A 1 94 ? 2.780 -1.792 5.317 1.00 92.56 94 LEU A O 1
ATOM 736 N N . PHE A 1 95 ? 3.972 -0.954 7.027 1.00 90.12 95 PHE A N 1
ATOM 737 C CA . PHE A 1 95 ? 3.980 0.430 6.571 1.00 90.12 95 PHE A CA 1
ATOM 738 C C . PHE A 1 95 ? 5.299 0.719 5.867 1.00 90.12 95 PHE A C 1
ATOM 740 O O . PHE A 1 95 ? 6.350 0.697 6.501 1.00 90.12 95 PHE A O 1
ATOM 747 N N . LEU A 1 96 ? 5.250 0.995 4.567 1.00 87.25 96 LEU A N 1
ATOM 748 C CA . LEU A 1 96 ? 6.397 1.495 3.813 1.00 87.25 96 LEU A CA 1
ATOM 749 C C . LEU A 1 96 ? 6.339 3.021 3.833 1.00 87.25 96 LEU A C 1
ATOM 751 O O . LEU A 1 96 ? 5.324 3.590 3.428 1.00 87.25 96 LEU A O 1
ATOM 755 N N . THR A 1 97 ? 7.383 3.685 4.325 1.00 84.06 97 THR A N 1
ATOM 756 C CA . THR A 1 97 ? 7.366 5.143 4.454 1.00 84.06 97 THR A CA 1
ATOM 757 C C . THR A 1 97 ? 8.701 5.793 4.126 1.00 84.06 97 THR A C 1
ATOM 759 O O . THR A 1 97 ? 9.767 5.289 4.466 1.00 84.06 97 THR A O 1
ATOM 762 N N . ASN A 1 98 ? 8.625 6.957 3.492 1.00 82.75 98 ASN A N 1
ATOM 763 C CA . ASN A 1 98 ? 9.737 7.874 3.263 1.00 82.75 98 ASN A CA 1
ATOM 764 C C . ASN A 1 98 ? 9.494 9.242 3.926 1.00 82.75 98 ASN A C 1
ATOM 766 O O . ASN A 1 98 ? 10.225 10.191 3.648 1.00 82.75 98 ASN A O 1
ATOM 770 N N . SER A 1 99 ? 8.475 9.341 4.783 1.00 84.69 99 SER A N 1
ATOM 771 C CA . SER A 1 99 ? 8.121 10.522 5.571 1.00 84.69 99 SER A CA 1
ATOM 772 C C . SER A 1 99 ? 7.556 10.120 6.932 1.00 84.69 99 SER A C 1
ATOM 774 O O . SER A 1 99 ? 7.268 8.946 7.185 1.00 84.69 99 SER A O 1
ATOM 776 N N . ASP A 1 100 ? 7.337 11.097 7.806 1.00 85.88 100 ASP A N 1
ATOM 777 C CA . ASP A 1 100 ? 6.668 10.847 9.079 1.00 85.88 100 ASP A CA 1
ATOM 778 C C . ASP A 1 100 ? 5.277 10.235 8.857 1.00 85.88 100 ASP A C 1
ATOM 780 O O . ASP A 1 100 ? 4.553 10.581 7.914 1.00 85.88 100 ASP A O 1
ATOM 784 N N . LEU A 1 101 ? 4.893 9.310 9.740 1.00 89.38 101 LEU A N 1
ATOM 785 C CA . LEU A 1 101 ? 3.571 8.689 9.731 1.00 89.38 101 LEU A CA 1
ATOM 786 C C . LEU A 1 101 ? 2.542 9.666 10.304 1.00 89.38 101 LEU A C 1
ATOM 788 O O . LEU A 1 101 ? 2.066 9.498 11.421 1.00 89.38 101 LEU A O 1
ATOM 792 N N . VAL A 1 102 ? 2.175 10.682 9.521 1.00 92.44 102 VAL A N 1
ATOM 793 C CA . VAL A 1 102 ? 1.229 11.736 9.933 1.00 92.44 102 VAL A CA 1
ATOM 794 C C . VAL A 1 102 ? -0.070 11.155 10.501 1.00 92.44 102 VAL A C 1
ATOM 796 O O . VAL A 1 102 ? -0.623 11.679 11.460 1.00 92.44 102 VAL A O 1
ATOM 799 N N . PHE A 1 103 ? -0.550 10.039 9.949 1.00 94.06 103 PHE A N 1
ATOM 800 C CA . PHE A 1 103 ? -1.782 9.387 10.394 1.00 94.06 103 PHE A CA 1
ATOM 801 C C . PHE A 1 103 ? -1.607 8.416 11.574 1.00 94.06 103 PHE A C 1
ATOM 803 O O . PHE A 1 103 ? -2.566 7.730 11.927 1.00 94.06 103 PHE A O 1
ATOM 810 N N . ALA A 1 104 ? -0.430 8.350 12.209 1.00 92.62 104 ALA A N 1
ATOM 811 C CA . ALA A 1 104 ? -0.178 7.485 13.365 1.00 92.62 104 ALA A CA 1
ATOM 812 C C . ALA A 1 104 ? -1.222 7.636 14.492 1.00 92.62 104 ALA A C 1
ATOM 814 O O . ALA A 1 104 ? -1.676 6.602 14.978 1.00 92.62 104 ALA A O 1
ATOM 815 N N . PRO A 1 105 ? -1.721 8.843 14.845 1.00 94.56 105 PRO A N 1
ATOM 816 C CA . PRO A 1 105 ? -2.765 8.971 15.867 1.00 94.56 105 PRO A CA 1
ATOM 817 C C . PRO A 1 105 ? -4.092 8.290 15.498 1.00 94.56 105 PRO A C 1
ATOM 819 O O . PRO A 1 105 ? -4.806 7.801 16.372 1.00 94.56 105 PRO A O 1
ATOM 822 N N . LEU A 1 106 ? -4.437 8.234 14.207 1.00 94.38 106 LEU A N 1
ATOM 823 C CA . LEU A 1 106 ? -5.640 7.539 13.741 1.00 94.38 106 LEU A CA 1
ATOM 824 C C . LEU A 1 106 ? -5.439 6.019 13.777 1.00 94.38 106 LEU A C 1
ATOM 826 O O . LEU A 1 106 ? -6.313 5.297 14.255 1.00 94.38 106 LEU A O 1
ATOM 830 N N . TRP A 1 107 ? -4.269 5.543 13.337 1.00 93.75 107 TRP A N 1
ATOM 831 C CA . TRP A 1 107 ? -3.882 4.137 13.469 1.00 93.75 107 TRP A CA 1
ATOM 832 C C . TRP A 1 107 ? -3.838 3.690 14.928 1.00 93.75 107 TRP A C 1
ATOM 834 O O . TRP A 1 107 ? -4.255 2.577 15.230 1.00 93.75 107 TRP A O 1
ATOM 844 N N . GLN A 1 108 ? -3.405 4.562 15.842 1.00 92.19 108 GLN A N 1
ATOM 845 C CA . GLN A 1 108 ? -3.408 4.269 17.268 1.00 92.19 108 GLN A CA 1
ATOM 846 C C . GLN A 1 108 ? -4.807 3.918 17.768 1.00 92.19 108 GLN A C 1
ATOM 848 O O . GLN A 1 108 ? -4.971 2.888 18.412 1.00 92.19 108 GLN A O 1
ATOM 853 N N . ARG A 1 109 ? -5.815 4.725 17.418 1.00 92.94 109 ARG A N 1
ATOM 854 C CA . ARG A 1 109 ? -7.209 4.440 17.785 1.00 92.94 109 ARG A CA 1
ATOM 855 C C . ARG A 1 109 ? -7.734 3.158 17.142 1.00 92.94 109 ARG A C 1
ATOM 857 O O . ARG A 1 109 ? -8.404 2.388 17.811 1.00 92.94 109 ARG A O 1
ATOM 864 N N . PHE A 1 110 ? -7.388 2.907 15.878 1.00 92.06 110 PHE A N 1
ATOM 865 C CA . PHE A 1 110 ? -7.793 1.685 15.174 1.00 92.06 110 PHE A CA 1
ATOM 866 C C . PHE A 1 110 ? -7.275 0.410 15.859 1.00 92.06 110 PHE A C 1
ATOM 868 O O . PHE A 1 110 ? -7.980 -0.588 15.969 1.00 92.06 110 PHE A O 1
ATOM 875 N N . PHE A 1 111 ? -6.025 0.438 16.306 1.00 91.94 111 PHE A N 1
ATOM 876 C CA . PHE A 1 111 ? -5.344 -0.718 16.881 1.00 91.94 111 PHE A CA 1
ATOM 877 C C . PHE A 1 111 ? -5.586 -0.902 18.384 1.00 91.94 111 PHE A C 1
ATOM 879 O O . PHE A 1 111 ? -5.334 -1.989 18.909 1.00 91.94 111 PHE A O 1
ATOM 886 N N . GLN A 1 112 ? -6.055 0.139 19.073 1.00 91.19 112 GLN A N 1
ATOM 887 C CA . GLN A 1 112 ? -6.246 0.146 20.518 1.00 91.19 112 GLN A CA 1
ATOM 888 C C . GLN A 1 112 ? -7.151 -1.008 20.976 1.00 91.19 112 GLN A C 1
ATOM 890 O O . GLN A 1 112 ? -8.247 -1.199 20.450 1.00 91.19 112 GLN A O 1
ATOM 895 N N . GLY A 1 113 ? -6.683 -1.784 21.960 1.00 90.12 113 GLY A N 1
ATOM 896 C CA . GLY A 1 113 ? -7.422 -2.908 22.550 1.00 90.12 113 GLY A CA 1
ATOM 897 C C . GLY A 1 113 ? -7.393 -4.202 21.728 1.00 90.12 113 GLY A C 1
ATOM 898 O O . GLY A 1 113 ? -7.954 -5.212 22.152 1.00 90.12 113 GLY A O 1
ATOM 899 N N . ASN A 1 114 ? -6.734 -4.199 20.564 1.00 91.38 114 ASN A N 1
ATOM 900 C CA . ASN A 1 114 ? -6.685 -5.327 19.632 1.00 91.38 114 ASN A CA 1
ATOM 901 C C . ASN A 1 114 ? -5.264 -5.888 19.437 1.00 91.38 114 ASN A C 1
ATOM 903 O O . ASN A 1 114 ? -5.004 -6.610 18.476 1.00 91.38 114 ASN A O 1
ATOM 907 N N . GLU A 1 115 ? -4.324 -5.594 20.339 1.00 88.31 115 GLU A N 1
ATOM 908 C CA . GLU A 1 115 ? -2.880 -5.851 20.185 1.00 88.31 115 GLU A CA 1
ATOM 909 C C . GLU A 1 115 ? -2.537 -7.341 20.004 1.00 88.31 115 GLU A C 1
ATOM 911 O O . GLU A 1 115 ? -1.501 -7.715 19.449 1.00 88.31 115 GLU A O 1
ATOM 916 N N . HIS A 1 116 ? -3.421 -8.231 20.450 1.00 88.06 116 HIS A N 1
ATOM 917 C CA . HIS A 1 116 ? -3.275 -9.672 20.287 1.00 88.06 116 HIS A CA 1
ATOM 918 C C . HIS A 1 116 ? -3.637 -10.165 18.874 1.00 88.06 116 HIS A C 1
ATOM 920 O O . HIS A 1 116 ? -3.212 -11.259 18.505 1.00 88.06 116 HIS A O 1
ATOM 926 N N . LEU A 1 117 ? -4.339 -9.365 18.063 1.00 91.31 117 LEU A N 1
ATOM 927 C CA . LEU A 1 117 ? -4.820 -9.723 16.722 1.00 91.31 117 LEU A CA 1
ATOM 928 C C . LEU A 1 117 ? -3.883 -9.286 15.593 1.00 91.31 117 LEU A C 1
ATOM 930 O O . LEU A 1 117 ? -4.100 -9.656 14.438 1.00 91.31 117 LEU A O 1
ATOM 934 N N . PHE A 1 118 ? -2.830 -8.519 15.886 1.00 91.88 118 PHE A N 1
ATOM 935 C CA . PHE A 1 118 ? -1.944 -8.015 14.843 1.00 91.88 118 PHE A CA 1
ATOM 936 C C . PHE A 1 118 ? -0.475 -7.914 15.258 1.00 91.88 118 PHE A C 1
ATOM 938 O O . PHE A 1 118 ? -0.111 -8.069 16.421 1.00 91.88 118 PHE A O 1
ATOM 945 N N . ASN A 1 119 ? 0.376 -7.676 14.262 1.00 91.44 119 ASN A N 1
ATOM 946 C CA . ASN A 1 119 ? 1.744 -7.193 14.423 1.00 91.44 119 ASN A CA 1
ATOM 947 C C . ASN A 1 119 ? 1.958 -6.013 13.468 1.00 91.44 119 ASN A C 1
ATOM 949 O O . ASN A 1 119 ? 1.490 -6.063 12.329 1.00 91.44 119 ASN A O 1
ATOM 953 N N . VAL A 1 120 ? 2.697 -4.991 13.903 1.00 91.19 120 VAL A N 1
ATOM 954 C CA . VAL A 1 120 ? 3.039 -3.833 13.067 1.00 91.19 120 VAL A CA 1
ATOM 955 C C . VAL A 1 120 ? 4.528 -3.830 12.732 1.00 91.19 120 VAL A C 1
ATOM 957 O O . VAL A 1 120 ? 5.390 -4.056 13.588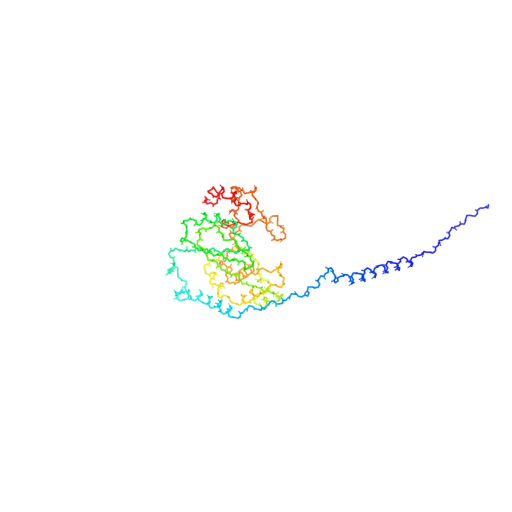 1.00 91.19 120 VAL A O 1
ATOM 960 N N . TYR A 1 121 ? 4.824 -3.551 11.470 1.00 90.88 121 TYR A N 1
ATOM 961 C CA . TYR A 1 121 ? 6.162 -3.382 10.927 1.00 90.88 121 TYR A CA 1
ATOM 962 C C . TYR A 1 121 ? 6.220 -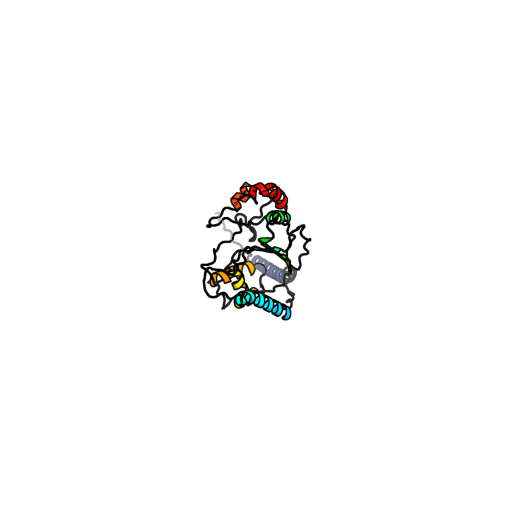2.051 10.180 1.00 90.88 121 TYR A C 1
ATOM 964 O O . TYR A 1 121 ? 5.325 -1.742 9.395 1.00 90.88 121 TYR A O 1
ATOM 972 N N . ILE A 1 122 ? 7.272 -1.271 10.409 1.00 87.25 122 ILE A N 1
ATOM 973 C CA . ILE A 1 122 ? 7.553 -0.053 9.646 1.00 87.25 122 ILE A CA 1
ATOM 974 C C . ILE A 1 122 ? 8.840 -0.276 8.873 1.00 87.25 122 ILE A C 1
ATOM 976 O O . ILE A 1 122 ? 9.882 -0.555 9.457 1.00 87.25 122 ILE A O 1
ATOM 980 N N . HIS A 1 123 ? 8.776 -0.113 7.563 1.00 85.19 123 HIS A N 1
ATOM 981 C CA . HIS A 1 123 ? 9.936 -0.054 6.699 1.00 85.19 123 HIS A CA 1
ATOM 982 C C . HIS A 1 123 ? 10.165 1.391 6.273 1.00 85.19 123 HIS A C 1
ATOM 984 O O . HIS A 1 123 ? 9.380 1.952 5.507 1.00 85.19 123 HIS A O 1
ATOM 990 N N . ALA A 1 124 ? 11.219 1.994 6.810 1.00 82.25 124 ALA A N 1
ATOM 991 C CA . ALA A 1 124 ? 11.571 3.379 6.545 1.00 82.25 124 ALA A CA 1
ATOM 992 C C . ALA A 1 124 ? 12.658 3.467 5.471 1.00 82.25 124 ALA A C 1
ATOM 994 O O . ALA A 1 124 ? 13.627 2.700 5.509 1.00 82.25 124 ALA A O 1
ATOM 995 N N . ASP A 1 125 ? 12.512 4.425 4.555 1.00 76.12 125 ASP A N 1
ATOM 996 C CA . ASP A 1 125 ? 13.585 4.853 3.657 1.00 76.12 125 ASP A CA 1
ATOM 997 C C . ASP A 1 125 ? 14.843 5.179 4.486 1.00 76.12 125 ASP A C 1
ATOM 999 O O . ASP A 1 125 ? 14.746 5.916 5.473 1.00 76.12 125 ASP A O 1
ATOM 1003 N N . PRO A 1 126 ? 16.027 4.635 4.138 1.00 69.50 126 PRO A N 1
ATOM 1004 C CA . PRO A 1 126 ? 17.197 4.749 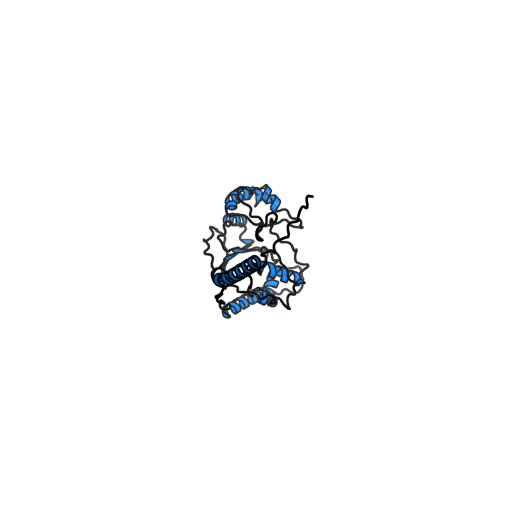4.998 1.00 69.50 126 PRO A CA 1
ATOM 1005 C C . PRO A 1 126 ? 17.839 6.145 4.935 1.00 69.50 126 PRO A C 1
ATOM 1007 O O . PRO A 1 126 ? 18.740 6.439 5.720 1.00 69.50 126 PRO A O 1
ATOM 1010 N N . PHE A 1 127 ? 17.409 6.994 3.999 1.00 70.69 127 PHE A N 1
ATOM 1011 C CA . PHE A 1 127 ? 17.879 8.365 3.821 1.00 70.69 127 PHE A CA 1
ATOM 1012 C C . PHE A 1 127 ? 16.919 9.398 4.409 1.00 70.69 127 PHE A C 1
ATOM 1014 O O . PHE A 1 127 ? 17.312 10.551 4.601 1.00 70.69 127 PHE A O 1
ATOM 1021 N N . THR A 1 128 ? 15.689 9.002 4.738 1.00 72.69 128 THR A N 1
ATOM 1022 C CA . THR A 1 128 ? 14.757 9.876 5.444 1.00 72.69 128 THR A CA 1
ATOM 1023 C C . THR A 1 128 ? 15.028 9.831 6.944 1.00 72.69 128 THR A C 1
ATOM 1025 O O . THR A 1 128 ? 14.937 8.788 7.590 1.00 72.69 128 THR A O 1
ATOM 1028 N N . LYS A 1 129 ? 15.287 11.000 7.536 1.00 74.31 129 LYS A N 1
ATOM 1029 C CA . LYS A 1 129 ? 15.225 11.167 8.991 1.00 74.31 129 LYS A CA 1
ATOM 1030 C C . LYS A 1 129 ? 13.763 11.274 9.403 1.00 74.31 129 LYS A C 1
ATOM 1032 O O . LYS A 1 129 ? 13.135 12.297 9.148 1.00 74.31 129 LYS A O 1
ATOM 1037 N N . LEU A 1 130 ? 13.242 10.211 10.004 1.00 77.56 130 LEU A N 1
ATOM 1038 C CA . LEU A 1 130 ? 11.895 10.196 10.561 1.00 77.56 130 LEU A CA 1
ATOM 1039 C C . LEU A 1 130 ? 11.905 10.728 11.988 1.00 77.56 130 LEU A C 1
ATOM 1041 O O . LEU A 1 130 ? 12.774 10.367 12.788 1.00 77.56 130 LEU A O 1
ATOM 1045 N N . SER A 1 131 ? 10.903 11.531 12.318 1.00 76.44 131 SER A N 1
ATOM 1046 C CA . SER A 1 131 ? 10.559 11.794 13.709 1.00 76.44 131 SER A CA 1
ATOM 1047 C C . SER A 1 131 ? 10.046 10.489 14.330 1.00 76.44 131 SER A C 1
ATOM 1049 O O . SER A 1 131 ? 9.301 9.757 13.666 1.00 76.44 131 SER A O 1
ATOM 1051 N N . PRO A 1 132 ? 10.399 10.163 15.588 1.00 65.94 132 PRO A N 1
ATOM 1052 C CA . PRO A 1 132 ? 9.734 9.084 16.303 1.00 65.94 132 PRO A CA 1
ATOM 1053 C C . PRO A 1 132 ? 8.221 9.340 16.260 1.00 65.94 132 PRO A C 1
ATOM 1055 O O . PRO A 1 132 ? 7.794 10.423 16.670 1.00 65.94 132 PRO A O 1
ATOM 1058 N N . PRO A 1 133 ? 7.409 8.414 15.722 1.00 65.19 133 PRO A N 1
ATOM 1059 C CA . PRO A 1 133 ? 5.974 8.620 15.717 1.00 65.19 133 PRO A CA 1
ATOM 1060 C C . PRO A 1 133 ? 5.494 8.720 17.166 1.00 65.19 133 PRO A C 1
ATOM 1062 O O . PRO A 1 133 ? 5.914 7.932 18.013 1.00 65.19 133 PRO A O 1
ATOM 1065 N N . ASP A 1 134 ? 4.629 9.693 17.448 1.00 67.44 134 ASP A N 1
ATOM 1066 C CA . ASP A 1 134 ? 3.924 9.784 18.726 1.00 67.44 134 ASP A CA 1
ATOM 1067 C C . ASP A 1 134 ? 2.869 8.674 18.766 1.00 67.44 134 ASP A C 1
ATOM 1069 O O . ASP A 1 134 ? 1.715 8.851 18.370 1.00 67.44 134 ASP A O 1
ATOM 1073 N N . TRP A 1 135 ? 3.331 7.465 19.085 1.00 72.44 135 TRP A N 1
ATOM 1074 C CA . TRP A 1 135 ? 2.526 6.256 19.079 1.00 72.44 135 TRP A CA 1
ATOM 1075 C C . TRP A 1 135 ? 2.901 5.327 20.234 1.00 72.44 135 TRP A C 1
ATOM 1077 O O . TRP A 1 135 ? 4.071 5.092 20.530 1.00 72.44 135 TRP A O 1
ATOM 1087 N N . SER A 1 136 ? 1.895 4.763 20.898 1.00 69.12 136 SER A N 1
ATOM 1088 C CA . SER A 1 136 ? 2.105 3.814 22.007 1.00 69.12 136 SER A CA 1
ATOM 1089 C C . SER A 1 136 ? 2.134 2.347 21.556 1.00 69.12 136 SER A C 1
ATOM 1091 O O . SER A 1 136 ? 2.249 1.442 22.380 1.00 69.12 136 SER A O 1
ATOM 1093 N N . ILE A 1 137 ? 2.017 2.089 20.251 1.00 72.88 137 ILE A N 1
ATOM 1094 C CA . ILE A 1 137 ? 1.929 0.734 19.698 1.00 72.88 137 ILE A CA 1
ATOM 1095 C C . ILE A 1 137 ? 3.322 0.174 19.453 1.00 72.88 137 ILE A C 1
ATOM 1097 O O . ILE A 1 137 ? 4.175 0.805 18.832 1.00 72.88 137 ILE A O 1
ATOM 1101 N N . LYS A 1 138 ? 3.535 -1.071 19.886 1.00 78.75 138 LYS A N 1
ATOM 1102 C CA . LYS A 1 138 ? 4.764 -1.798 19.582 1.00 78.75 138 LYS A CA 1
ATOM 1103 C C . LYS A 1 138 ? 4.837 -2.106 18.088 1.00 78.75 138 LYS A C 1
ATOM 1105 O O . LYS A 1 138 ? 4.024 -2.873 17.570 1.00 78.75 138 LYS A O 1
ATOM 1110 N N . ALA A 1 139 ? 5.875 -1.608 17.428 1.00 78.19 139 ALA A N 1
ATOM 1111 C CA . ALA A 1 139 ? 6.201 -2.028 16.076 1.00 78.19 139 ALA A CA 1
ATOM 1112 C C . ALA A 1 139 ? 7.685 -2.238 15.848 1.00 78.19 139 ALA A C 1
ATOM 1114 O O . ALA A 1 139 ? 8.544 -1.724 16.563 1.00 78.19 139 ALA A O 1
ATOM 1115 N N . ASN A 1 140 ? 7.957 -2.997 14.796 1.00 82.62 140 ASN A N 1
ATOM 1116 C CA . ASN A 1 140 ? 9.298 -3.392 14.422 1.00 82.62 140 ASN A CA 1
ATOM 1117 C C . ASN A 1 140 ? 9.759 -2.541 13.237 1.00 82.62 140 ASN A C 1
ATOM 1119 O O . ASN A 1 140 ? 9.156 -2.598 12.163 1.00 82.62 140 ASN A O 1
ATOM 1123 N N . PHE A 1 141 ? 10.823 -1.765 13.428 1.00 76.75 141 PHE A N 1
ATOM 1124 C CA . PHE A 1 141 ? 11.444 -1.002 12.351 1.00 76.75 141 PHE A CA 1
ATOM 1125 C C . PHE A 1 141 ? 12.381 -1.904 11.549 1.00 76.75 141 PHE A C 1
ATOM 1127 O O . PHE A 1 141 ? 13.279 -2.536 12.101 1.00 76.75 141 PHE A O 1
ATOM 1134 N N . ILE A 1 142 ? 12.162 -1.964 10.240 1.00 76.06 142 ILE A N 1
ATOM 1135 C CA . ILE A 1 142 ? 12.963 -2.736 9.297 1.00 76.06 142 ILE A CA 1
ATOM 1136 C C . ILE A 1 142 ? 13.728 -1.730 8.430 1.00 76.06 142 ILE A C 1
ATOM 1138 O O . ILE A 1 142 ? 13.084 -0.982 7.694 1.00 76.06 142 ILE A O 1
ATOM 1142 N N . PRO A 1 143 ? 15.069 -1.687 8.476 1.00 67.94 143 PRO A N 1
ATOM 1143 C CA . PRO A 1 143 ? 15.836 -0.767 7.647 1.00 67.94 143 PRO A CA 1
ATOM 1144 C C . PRO A 1 143 ? 15.756 -1.159 6.168 1.00 67.94 143 PRO A C 1
ATOM 1146 O O . PRO A 1 143 ? 15.884 -2.333 5.811 1.00 67.94 143 PRO A O 1
ATOM 1149 N N . ALA A 1 144 ? 15.575 -0.167 5.301 1.00 62.59 144 ALA A N 1
ATOM 1150 C CA . ALA A 1 144 ? 15.648 -0.339 3.856 1.00 62.59 144 ALA A CA 1
ATOM 1151 C C . ALA A 1 144 ? 17.086 -0.530 3.349 1.00 62.59 144 ALA A C 1
ATOM 1153 O O . ALA A 1 144 ? 18.063 -0.073 3.948 1.00 62.59 144 ALA A O 1
ATOM 1154 N N . LYS A 1 145 ? 17.213 -1.228 2.214 1.00 58.41 145 LYS A N 1
ATOM 1155 C CA . LYS A 1 145 ? 18.476 -1.449 1.492 1.00 58.41 145 LYS A CA 1
ATOM 1156 C C . LYS A 1 145 ? 18.423 -0.739 0.136 1.00 58.41 145 LYS A C 1
ATOM 1158 O O . LYS A 1 145 ? 17.364 -0.660 -0.477 1.00 58.41 145 LYS A O 1
ATOM 1163 N N . LYS A 1 146 ? 19.569 -0.243 -0.348 1.00 47.66 146 LYS A N 1
ATOM 1164 C CA . LYS A 1 146 ? 19.668 0.408 -1.668 1.00 47.66 146 LYS A CA 1
ATOM 1165 C C . LYS A 1 146 ? 19.455 -0.596 -2.810 1.00 47.66 146 LYS A C 1
ATOM 1167 O O . LYS A 1 146 ? 20.002 -1.697 -2.763 1.00 47.66 146 LYS A O 1
ATOM 1172 N N . THR A 1 147 ? 18.765 -0.175 -3.867 1.00 44.72 147 THR A N 1
ATOM 1173 C CA . THR A 1 147 ? 18.607 -0.893 -5.147 1.00 44.72 147 THR A CA 1
ATOM 1174 C C . THR A 1 147 ? 19.212 -0.055 -6.306 1.00 44.72 147 THR A C 1
ATOM 1176 O O . THR A 1 147 ? 19.515 1.119 -6.121 1.00 44.72 147 THR A O 1
ATOM 1179 N N . HIS A 1 148 ? 19.512 -0.660 -7.467 1.00 42.78 148 HIS A N 1
ATOM 1180 C CA . HIS A 1 148 ? 20.397 -0.123 -8.553 1.00 42.78 148 HIS A CA 1
ATOM 1181 C C . HIS A 1 148 ? 19.624 0.114 -9.910 1.00 42.78 148 HIS A C 1
ATOM 1183 O O . HIS A 1 148 ? 18.437 0.364 -9.776 1.00 42.78 148 HIS A O 1
ATOM 1189 N N . PRO A 1 149 ? 20.152 0.066 -11.180 1.00 47.78 149 PRO A N 1
ATOM 1190 C CA . PRO A 1 149 ? 19.405 0.108 -12.502 1.00 47.78 149 PRO A CA 1
ATOM 1191 C C . PRO A 1 149 ? 19.146 -1.147 -13.496 1.00 47.78 149 PRO A C 1
ATOM 1193 O O . PRO A 1 149 ? 20.095 -1.858 -13.823 1.00 47.78 149 PRO A O 1
ATOM 1196 N N . ARG A 1 150 ? 17.916 -1.412 -14.050 1.00 65.25 150 ARG A N 1
ATOM 1197 C CA . ARG A 1 150 ? 17.391 -2.569 -14.886 1.00 65.25 150 ARG A CA 1
ATOM 1198 C C . ARG A 1 150 ? 17.498 -2.354 -16.378 1.00 65.25 150 ARG A C 1
ATOM 1200 O O . ARG A 1 150 ? 16.880 -1.442 -16.908 1.00 65.25 150 ARG A O 1
ATOM 1207 N N . GLY A 1 151 ? 18.139 -3.289 -17.064 1.00 62.91 151 GLY A N 1
ATOM 1208 C CA . GLY A 1 151 ? 18.154 -3.385 -18.522 1.00 62.91 151 GLY A CA 1
ATOM 1209 C C . GLY A 1 151 ? 16.798 -3.696 -19.183 1.00 62.91 151 GLY A C 1
ATOM 1210 O O . GLY A 1 151 ? 15.979 -4.405 -18.597 1.00 62.91 151 GLY A O 1
ATOM 1211 N N . PRO A 1 152 ? 16.614 -3.306 -20.459 1.00 61.50 152 PRO A N 1
ATOM 1212 C CA . PRO A 1 152 ? 15.388 -3.528 -21.242 1.00 61.50 152 PRO A CA 1
ATOM 1213 C C . PRO A 1 152 ? 15.064 -5.003 -21.547 1.00 61.50 152 PRO A C 1
ATOM 1215 O O . PRO A 1 152 ? 13.968 -5.314 -21.996 1.00 61.50 152 PRO A O 1
ATOM 1218 N N . ARG A 1 153 ? 16.001 -5.935 -21.316 1.00 75.62 153 ARG A N 1
ATOM 1219 C CA . ARG A 1 153 ? 15.824 -7.381 -21.574 1.00 75.62 153 ARG A CA 1
ATOM 1220 C C . ARG A 1 153 ? 15.954 -8.254 -20.328 1.00 75.62 153 ARG A C 1
ATOM 1222 O O . ARG A 1 153 ? 15.964 -9.472 -20.432 1.00 75.62 153 ARG A O 1
ATOM 1229 N N . VAL A 1 154 ? 16.049 -7.642 -19.149 1.00 81.00 154 VAL A N 1
ATOM 1230 C CA . VAL A 1 154 ? 16.347 -8.350 -17.894 1.00 81.00 154 VAL A CA 1
ATOM 1231 C C . VAL A 1 154 ? 15.281 -9.391 -17.529 1.00 81.00 154 VAL A C 1
ATOM 1233 O O . VAL A 1 154 ? 15.597 -10.392 -16.889 1.00 81.00 154 VAL A O 1
ATOM 1236 N N . MET A 1 155 ? 14.033 -9.193 -17.964 1.00 83.62 155 MET A N 1
ATOM 1237 C CA . MET A 1 155 ? 12.925 -10.116 -17.691 1.00 83.62 155 MET A CA 1
ATOM 1238 C C . MET A 1 155 ? 13.002 -11.428 -18.455 1.00 83.62 155 MET A C 1
ATOM 1240 O O . MET A 1 155 ? 12.572 -12.455 -17.932 1.00 83.62 155 MET A O 1
ATOM 1244 N N . LEU A 1 156 ? 13.606 -11.421 -19.640 1.00 83.75 156 LEU A N 1
ATOM 1245 C CA . LEU A 1 156 ? 13.639 -12.574 -20.531 1.00 83.75 156 LEU A CA 1
ATOM 1246 C C . LEU A 1 156 ? 14.706 -13.599 -20.113 1.00 83.75 156 LEU A C 1
ATOM 1248 O O . LEU A 1 156 ? 15.735 -13.195 -19.562 1.00 83.75 156 LEU A O 1
ATOM 1252 N N . PRO A 1 157 ? 14.504 -14.893 -20.425 1.00 87.69 157 PRO A N 1
ATOM 1253 C CA . PRO A 1 157 ? 13.275 -15.499 -20.968 1.00 87.69 157 PRO A CA 1
ATOM 1254 C C . PRO A 1 157 ? 12.143 -15.733 -19.948 1.00 87.69 157 PRO A C 1
ATOM 1256 O O . PRO A 1 157 ? 11.026 -16.048 -20.343 1.00 87.69 157 PRO A O 1
ATOM 1259 N N . GLU A 1 158 ? 12.405 -15.605 -18.650 1.00 89.50 158 GLU A N 1
ATOM 1260 C CA . GLU A 1 158 ? 11.524 -16.142 -17.605 1.00 89.50 158 GLU A CA 1
ATOM 1261 C C . GLU A 1 158 ? 10.185 -15.415 -17.469 1.00 89.50 158 GLU A C 1
ATOM 1263 O O . GLU A 1 158 ? 9.186 -16.037 -17.103 1.00 89.50 158 GLU A O 1
ATOM 1268 N N . ILE A 1 159 ? 10.136 -14.130 -17.826 1.00 84.81 159 ILE A N 1
ATOM 1269 C CA . ILE A 1 159 ? 8.883 -13.409 -18.047 1.00 84.81 159 ILE A CA 1
ATOM 1270 C C . ILE A 1 159 ? 8.914 -12.788 -19.438 1.00 84.81 159 ILE A C 1
ATOM 1272 O O . ILE A 1 159 ? 9.682 -11.860 -19.705 1.00 84.81 159 ILE A O 1
ATOM 1276 N N . SER A 1 160 ? 8.046 -13.292 -20.309 1.00 84.81 160 SER A N 1
ATOM 1277 C CA . SER A 1 160 ? 7.704 -12.659 -21.576 1.00 84.81 160 SER A CA 1
ATOM 1278 C C . SER A 1 160 ? 6.828 -11.422 -21.349 1.00 84.81 160 SER A C 1
ATOM 1280 O O . SER A 1 160 ? 6.164 -11.285 -20.318 1.00 84.81 160 SER A O 1
ATOM 1282 N N . PHE A 1 161 ? 6.813 -10.504 -22.317 1.00 77.75 161 PHE A N 1
ATOM 1283 C CA . PHE A 1 161 ? 6.082 -9.239 -22.195 1.00 77.75 161 PHE A CA 1
ATOM 1284 C C . PHE A 1 161 ? 4.577 -9.428 -21.944 1.00 77.75 161 PHE A C 1
ATOM 1286 O O . PHE A 1 161 ? 3.996 -8.692 -21.155 1.00 77.75 161 PHE A O 1
ATOM 1293 N N . ASP A 1 162 ? 3.958 -10.451 -22.537 1.00 80.00 162 ASP A N 1
ATOM 1294 C CA . ASP A 1 162 ? 2.536 -10.789 -22.375 1.00 80.00 162 ASP A CA 1
ATOM 1295 C C . ASP A 1 162 ? 2.187 -11.351 -20.988 1.00 80.00 162 ASP A C 1
ATOM 1297 O O . ASP A 1 162 ? 1.021 -11.326 -20.582 1.00 80.00 162 ASP A O 1
ATOM 1301 N N . ARG A 1 163 ? 3.189 -11.828 -20.240 1.00 81.56 163 ARG A N 1
ATOM 1302 C CA . ARG A 1 163 ? 3.049 -12.335 -18.867 1.00 81.56 163 ARG A CA 1
ATOM 1303 C C . ARG A 1 163 ? 3.401 -11.293 -17.815 1.00 81.56 163 ARG A C 1
ATOM 1305 O O . ARG A 1 163 ? 3.074 -11.485 -16.648 1.00 81.56 163 ARG A O 1
ATOM 1312 N N . PHE A 1 164 ? 4.038 -10.194 -18.209 1.00 83.38 164 PHE A N 1
ATOM 1313 C CA . PHE A 1 164 ? 4.340 -9.096 -17.304 1.00 83.38 164 PHE A CA 1
ATOM 1314 C C . PHE A 1 164 ? 3.037 -8.417 -16.863 1.00 83.38 164 PHE A C 1
ATOM 1316 O O . PHE A 1 164 ? 2.136 -8.162 -17.669 1.00 83.38 164 PHE A O 1
ATOM 1323 N N . ARG A 1 165 ? 2.897 -8.173 -15.561 1.00 88.31 165 ARG A N 1
ATOM 1324 C CA . ARG A 1 165 ? 1.707 -7.547 -14.975 1.00 88.31 165 ARG A CA 1
ATOM 1325 C C . ARG A 1 165 ? 2.101 -6.303 -14.204 1.00 88.31 165 ARG A C 1
ATOM 1327 O O . ARG A 1 165 ? 3.189 -6.234 -13.641 1.00 88.31 165 ARG A O 1
ATOM 1334 N N . ILE A 1 166 ? 1.188 -5.345 -14.175 1.00 87.00 166 ILE A N 1
ATOM 1335 C CA . ILE A 1 166 ? 1.212 -4.179 -13.296 1.00 87.00 166 ILE A CA 1
ATOM 1336 C C . ILE A 1 166 ? 0.015 -4.277 -12.352 1.00 87.00 166 ILE A C 1
ATOM 1338 O O . ILE A 1 166 ? -1.037 -4.802 -12.722 1.00 87.00 166 ILE A O 1
ATOM 1342 N N . GLY A 1 167 ? 0.182 -3.809 -11.125 1.00 86.62 167 GLY A N 1
ATOM 1343 C CA . GLY A 1 167 ? -0.859 -3.775 -10.114 1.00 86.62 167 GLY A CA 1
ATOM 1344 C C . GLY A 1 167 ? -0.603 -2.674 -9.096 1.00 86.62 167 GLY A C 1
ATOM 1345 O O . GLY A 1 167 ? 0.136 -1.731 -9.343 1.00 86.62 167 GLY A O 1
ATOM 1346 N N . SER A 1 168 ? -1.250 -2.776 -7.938 1.00 87.00 168 SER A N 1
ATOM 1347 C CA . SER A 1 168 ? -1.134 -1.760 -6.893 1.00 87.00 168 SER A CA 1
ATOM 1348 C C . SER A 1 168 ? 0.098 -1.977 -6.010 1.00 87.00 168 SER A C 1
ATOM 1350 O O . SER A 1 168 ? 0.365 -3.104 -5.601 1.00 87.00 168 SER A O 1
ATOM 1352 N N . GLN A 1 169 ? 0.745 -0.882 -5.591 1.00 86.75 169 GLN A N 1
ATOM 1353 C CA . GLN A 1 169 ? 1.716 -0.872 -4.479 1.00 86.75 169 GLN A CA 1
ATOM 1354 C C . GLN A 1 169 ? 1.089 -1.318 -3.143 1.00 86.75 169 GLN A C 1
ATOM 1356 O O . GLN A 1 169 ? 1.800 -1.663 -2.203 1.00 86.75 169 GLN A O 1
ATOM 1361 N N . PHE A 1 170 ? -0.245 -1.285 -3.040 1.00 91.06 170 PHE A N 1
ATOM 1362 C CA . PHE A 1 170 ? -1.009 -1.624 -1.843 1.00 91.06 170 PHE A CA 1
ATOM 1363 C C . PHE A 1 170 ? -1.697 -2.970 -2.060 1.00 91.06 170 PHE A C 1
ATOM 1365 O O . PHE A 1 170 ? -2.684 -3.076 -2.797 1.00 91.06 170 PHE A O 1
ATOM 1372 N N . PHE A 1 171 ? -1.176 -4.005 -1.409 1.00 90.75 171 PHE A N 1
ATOM 1373 C CA . PHE A 1 171 ? -1.636 -5.379 -1.572 1.00 90.75 171 PHE A CA 1
ATOM 1374 C C . PHE A 1 171 ? -1.848 -6.073 -0.225 1.00 90.75 171 PHE A C 1
ATOM 1376 O O . PHE A 1 171 ? -1.305 -5.681 0.805 1.00 90.75 171 PHE A O 1
ATOM 1383 N N . VAL A 1 172 ? -2.642 -7.140 -0.256 1.00 92.88 172 VAL A N 1
ATOM 1384 C CA . VAL A 1 172 ? -2.872 -8.038 0.877 1.00 92.88 172 VAL A CA 1
ATOM 1385 C C . VAL A 1 172 ? -2.520 -9.443 0.414 1.00 92.88 172 VAL A C 1
ATOM 1387 O O . VAL A 1 172 ? -3.018 -9.897 -0.614 1.00 92.88 172 VAL A O 1
ATOM 1390 N N . LEU A 1 173 ? -1.652 -10.126 1.158 1.00 92.56 173 LEU A N 1
ATOM 1391 C CA . LEU A 1 173 ? -1.262 -11.504 0.867 1.00 92.56 173 LEU A CA 1
ATOM 1392 C C . LEU A 1 173 ? -1.852 -12.441 1.911 1.00 92.56 173 LEU A C 1
ATOM 1394 O O . LEU A 1 173 ? -1.688 -12.240 3.115 1.00 92.56 173 LEU A O 1
ATOM 1398 N N . ALA A 1 174 ? -2.487 -13.515 1.445 1.00 91.44 174 ALA A N 1
ATOM 1399 C CA . ALA A 1 174 ? -2.764 -14.648 2.311 1.00 91.44 174 ALA A CA 1
ATOM 1400 C C . ALA A 1 174 ? -1.439 -15.303 2.730 1.00 91.44 174 ALA A C 1
ATOM 1402 O O . ALA A 1 174 ? -0.487 -15.341 1.949 1.00 91.44 174 ALA A O 1
ATOM 1403 N N . LYS A 1 175 ? -1.392 -15.909 3.925 1.00 87.94 175 LYS A N 1
ATOM 1404 C CA . LYS A 1 175 ? -0.179 -16.569 4.453 1.00 87.94 175 LYS A CA 1
ATOM 1405 C C . LYS A 1 175 ? 0.465 -17.524 3.433 1.00 87.94 175 LYS A C 1
ATOM 1407 O O . LYS A 1 175 ? 1.684 -17.535 3.285 1.00 87.94 175 LYS A O 1
ATOM 1412 N N . ARG A 1 176 ? -0.354 -18.282 2.691 1.00 87.62 176 ARG A N 1
ATOM 1413 C CA . ARG A 1 176 ? 0.104 -19.196 1.628 1.00 87.62 176 ARG A CA 1
ATOM 1414 C C . ARG A 1 176 ? 0.856 -18.484 0.494 1.00 87.62 176 ARG A C 1
ATOM 1416 O O . ARG A 1 176 ? 1.873 -18.992 0.038 1.00 87.62 176 ARG A O 1
ATOM 1423 N N . HIS A 1 177 ? 0.399 -17.301 0.080 1.00 92.44 177 HIS A N 1
ATOM 1424 C CA . HIS A 1 177 ? 1.036 -16.502 -0.971 1.00 92.44 177 HIS A CA 1
ATOM 1425 C C . HIS A 1 177 ? 2.302 -15.818 -0.460 1.00 92.44 177 HIS A C 1
ATOM 1427 O O . HIS A 1 177 ? 3.281 -15.743 -1.193 1.00 92.44 177 HIS A O 1
ATOM 1433 N N . SER A 1 178 ? 2.342 -15.409 0.811 1.00 91.25 178 SER A N 1
ATOM 1434 C CA . SER A 1 178 ? 3.575 -14.901 1.427 1.00 91.25 178 SER A CA 1
ATOM 1435 C C . SER A 1 178 ? 4.680 -15.961 1.440 1.00 91.25 178 SER A C 1
ATOM 1437 O O . SER A 1 178 ? 5.822 -15.662 1.111 1.00 91.25 178 SER A O 1
ATOM 1439 N N . LEU A 1 179 ? 4.352 -17.218 1.757 1.00 87.31 179 LEU A N 1
ATOM 1440 C CA . LEU A 1 179 ? 5.318 -18.323 1.702 1.00 87.31 179 LEU A CA 1
ATOM 1441 C C . LEU A 1 179 ? 5.812 -18.597 0.279 1.00 87.31 179 LEU A C 1
ATOM 1443 O O . LEU A 1 179 ? 6.988 -18.900 0.092 1.00 87.31 179 LEU A O 1
ATOM 1447 N N . LEU A 1 180 ? 4.929 -18.476 -0.713 1.00 89.75 180 LEU A N 1
ATOM 1448 C CA . LEU A 1 180 ? 5.295 -18.585 -2.122 1.00 89.75 180 LEU A CA 1
ATOM 1449 C C . LEU A 1 180 ? 6.306 -17.496 -2.504 1.00 89.75 180 LEU A C 1
ATOM 1451 O O . LEU A 1 180 ? 7.367 -17.816 -3.031 1.00 89.75 180 LEU A O 1
ATOM 1455 N N . VAL A 1 181 ? 6.037 -16.238 -2.143 1.00 91.81 181 VAL A N 1
ATOM 1456 C CA . VAL A 1 181 ? 6.954 -15.109 -2.374 1.00 91.81 181 VAL A CA 1
ATOM 1457 C C . VAL A 1 181 ? 8.325 -15.339 -1.730 1.00 91.81 181 VAL A C 1
ATOM 1459 O O . VAL A 1 181 ? 9.341 -15.048 -2.352 1.00 91.81 181 VAL A O 1
ATOM 1462 N N . LEU A 1 182 ? 8.371 -15.859 -0.498 1.00 88.81 182 LEU A N 1
ATOM 1463 C CA . LEU A 1 182 ? 9.630 -16.104 0.222 1.00 88.81 182 LEU A CA 1
ATOM 1464 C C . LEU A 1 182 ? 10.485 -17.203 -0.426 1.00 88.81 182 LEU A C 1
ATOM 1466 O O . LEU A 1 182 ? 11.713 -17.169 -0.317 1.00 88.81 182 LEU A O 1
ATOM 1470 N N . LYS A 1 183 ? 9.835 -18.182 -1.066 1.00 87.25 183 LYS A N 1
ATOM 1471 C CA . LYS A 1 183 ? 10.487 -19.304 -1.756 1.00 87.25 183 LYS A CA 1
ATOM 1472 C C . LYS A 1 183 ? 10.911 -18.954 -3.177 1.00 87.25 183 LYS A C 1
ATOM 1474 O O . LYS A 1 183 ? 11.855 -19.555 -3.684 1.00 87.25 183 LYS A O 1
ATOM 1479 N N . GLU A 1 184 ? 10.233 -18.010 -3.818 1.00 90.94 184 GLU A N 1
ATOM 1480 C CA . GLU A 1 184 ? 10.565 -17.579 -5.169 1.00 90.94 184 GLU A CA 1
ATOM 1481 C C . GLU A 1 184 ? 11.939 -16.886 -5.176 1.00 90.94 184 GLU A C 1
ATOM 1483 O O . GLU A 1 184 ? 12.208 -15.951 -4.416 1.00 90.94 184 GLU A O 1
ATOM 1488 N N . ARG A 1 185 ? 12.843 -17.381 -6.027 1.00 88.00 185 ARG A N 1
ATOM 1489 C CA . ARG A 1 185 ? 14.198 -16.834 -6.186 1.00 88.00 185 ARG A CA 1
ATOM 1490 C C . ARG A 1 185 ? 14.514 -16.377 -7.587 1.00 88.00 185 ARG A C 1
ATOM 1492 O O . ARG A 1 185 ? 15.365 -15.508 -7.751 1.00 88.00 185 ARG A O 1
ATOM 1499 N N . MET A 1 186 ? 13.940 -17.021 -8.585 1.00 90.06 186 MET A N 1
ATOM 1500 C CA . MET A 1 186 ? 14.334 -16.842 -9.966 1.00 90.06 186 MET A CA 1
ATOM 1501 C C . MET A 1 186 ? 13.815 -15.493 -10.480 1.00 90.06 186 MET A C 1
ATOM 1503 O O . MET A 1 186 ? 14.610 -14.672 -10.946 1.00 90.06 186 MET A O 1
ATOM 1507 N N . LEU A 1 187 ? 12.529 -15.197 -10.283 1.00 89.94 187 LEU A N 1
ATOM 1508 C CA . LEU A 1 187 ? 11.958 -13.891 -10.603 1.00 89.94 187 LEU A CA 1
ATOM 1509 C C . LEU A 1 187 ? 12.526 -12.813 -9.681 1.00 89.94 187 LEU A C 1
ATOM 1511 O O . LEU A 1 187 ? 12.920 -11.750 -10.162 1.00 89.94 187 LEU A O 1
ATOM 1515 N N . TRP A 1 188 ? 12.648 -13.077 -8.378 1.00 88.56 188 TRP A N 1
ATOM 1516 C CA . TRP A 1 188 ? 13.197 -12.114 -7.428 1.00 88.56 188 TRP A CA 1
ATOM 1517 C C . TRP A 1 188 ? 14.626 -11.720 -7.781 1.00 88.56 188 TRP A C 1
ATOM 1519 O O . TRP A 1 188 ? 14.947 -10.538 -7.747 1.00 88.56 188 TRP A O 1
ATOM 1529 N N . ARG A 1 189 ? 15.481 -12.657 -8.219 1.00 86.69 189 ARG A N 1
ATOM 1530 C CA . ARG A 1 189 ? 16.834 -12.337 -8.708 1.00 86.69 189 ARG A CA 1
ATOM 1531 C C . ARG A 1 189 ? 16.824 -11.328 -9.842 1.00 86.69 189 ARG A C 1
ATOM 1533 O O . ARG A 1 189 ? 17.782 -10.575 -9.946 1.00 86.69 189 ARG A O 1
ATOM 1540 N N . LYS A 1 190 ? 15.758 -11.280 -10.640 1.00 85.94 190 LYS A N 1
ATOM 1541 C CA . LYS A 1 190 ? 15.567 -10.268 -11.676 1.00 85.94 190 LYS A CA 1
ATOM 1542 C C . LYS A 1 190 ? 14.938 -8.995 -11.144 1.00 85.94 190 LYS A C 1
ATOM 1544 O O . LYS A 1 190 ? 15.297 -7.937 -11.637 1.00 85.94 190 LYS A O 1
ATOM 1549 N N . PHE A 1 191 ? 13.940 -9.067 -10.263 1.00 85.25 191 PHE A N 1
ATOM 1550 C CA . PHE A 1 191 ? 13.196 -7.896 -9.750 1.00 85.25 191 PHE A CA 1
ATOM 1551 C C . PHE A 1 191 ? 13.955 -7.112 -8.695 1.00 85.25 191 PHE A C 1
ATOM 1553 O O . PHE A 1 191 ? 13.779 -5.904 -8.593 1.00 85.25 191 PHE A O 1
ATOM 1560 N N . LYS A 1 192 ? 14.853 -7.783 -7.977 1.00 81.44 192 LYS A N 1
ATOM 1561 C CA . LYS A 1 192 ? 15.854 -7.138 -7.140 1.00 81.44 192 LYS A CA 1
ATOM 1562 C C . LYS A 1 192 ? 16.939 -6.482 -7.965 1.00 81.44 192 LYS A C 1
ATOM 1564 O O . LYS A 1 192 ? 17.692 -5.697 -7.393 1.00 81.44 192 LYS A O 1
ATOM 1569 N N . LEU A 1 193 ? 17.071 -6.845 -9.257 1.00 78.31 193 LEU A N 1
ATOM 1570 C CA . LEU A 1 193 ? 17.898 -6.035 -10.124 1.00 78.31 193 LEU A CA 1
ATOM 1571 C C . LEU A 1 193 ? 17.253 -4.652 -10.071 1.00 78.31 193 LEU A C 1
ATOM 1573 O O . LEU A 1 193 ? 16.062 -4.536 -10.337 1.00 78.31 193 LEU A O 1
ATOM 1577 N N . PRO A 1 194 ? 18.017 -3.643 -9.662 1.00 70.62 194 PRO A N 1
ATOM 1578 C CA . PRO A 1 194 ? 18.163 -2.445 -10.428 1.00 70.62 194 PRO A CA 1
ATOM 1579 C C . PRO A 1 194 ? 17.018 -1.945 -11.370 1.00 70.62 194 PRO A C 1
ATOM 1581 O O . PRO A 1 194 ? 16.608 -2.757 -12.156 1.00 70.62 194 PRO A O 1
ATOM 1584 N N . CYS A 1 195 ? 16.627 -0.649 -11.458 1.00 72.06 195 CYS A N 1
ATOM 1585 C CA . CYS A 1 195 ? 15.796 0.090 -12.477 1.00 72.06 195 CYS A CA 1
ATOM 1586 C C . CYS A 1 195 ? 16.522 1.159 -13.385 1.00 72.06 195 CYS A C 1
ATOM 1588 O O . CYS A 1 195 ? 17.024 2.131 -12.833 1.00 72.06 195 CYS A O 1
ATOM 1590 N N . ILE A 1 196 ? 16.681 0.998 -14.729 1.00 7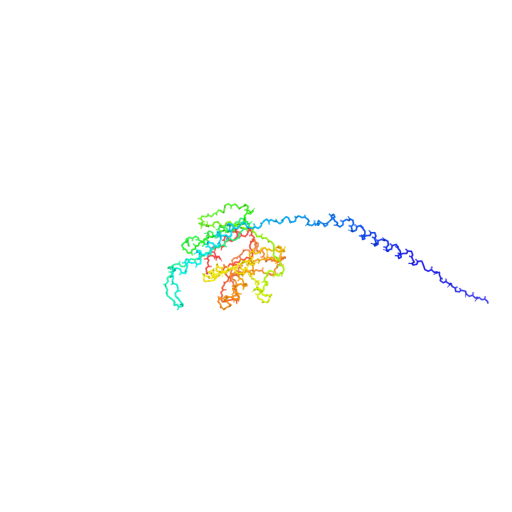0.44 196 ILE A N 1
ATOM 1591 C CA . ILE A 1 196 ? 17.526 1.920 -15.563 1.00 70.44 196 ILE A CA 1
ATOM 1592 C C . ILE A 1 196 ? 16.918 3.306 -15.600 1.00 70.44 196 ILE A C 1
ATOM 1594 O O . ILE A 1 196 ? 17.621 4.301 -15.433 1.00 70.44 196 ILE A O 1
ATOM 1598 N N . ASP A 1 197 ? 15.614 3.332 -15.813 1.00 70.00 197 ASP A N 1
ATOM 1599 C CA . ASP A 1 197 ? 14.811 4.521 -15.696 1.00 70.00 197 ASP A CA 1
ATOM 1600 C C . ASP A 1 197 ? 14.061 4.456 -14.365 1.00 70.00 197 ASP A C 1
ATOM 1602 O O . ASP A 1 197 ? 13.254 3.557 -14.128 1.00 70.00 197 ASP A O 1
ATOM 1606 N N . LEU A 1 198 ? 14.388 5.390 -13.474 1.00 65.56 198 LEU A N 1
ATOM 1607 C CA . LEU A 1 198 ? 13.772 5.489 -12.153 1.00 65.56 198 LEU A CA 1
ATOM 1608 C C . LEU A 1 198 ? 12.342 6.042 -12.224 1.00 65.56 198 LEU A C 1
ATOM 1610 O O . LEU A 1 198 ? 11.601 5.896 -11.259 1.00 65.56 198 LEU A O 1
ATOM 1614 N N . TYR A 1 199 ? 11.950 6.650 -13.346 1.00 66.88 199 TYR A N 1
ATOM 1615 C CA . TYR A 1 199 ? 10.611 7.210 -13.537 1.00 66.88 199 TYR A CA 1
ATOM 1616 C C . TYR A 1 199 ? 9.606 6.205 -14.111 1.00 66.88 199 TYR A C 1
ATOM 1618 O O . TYR A 1 199 ? 8.431 6.528 -14.224 1.00 66.88 199 TYR A O 1
ATOM 1626 N N . SER A 1 200 ? 10.040 4.999 -14.489 1.00 68.81 200 SER A N 1
ATOM 1627 C CA . SER A 1 200 ? 9.169 4.002 -15.130 1.00 68.81 200 SER A CA 1
ATOM 1628 C C . SER A 1 200 ? 9.345 2.583 -14.592 1.00 68.81 200 SER A C 1
ATOM 1630 O O . SER A 1 200 ? 8.853 1.619 -15.179 1.00 68.81 200 SER A O 1
ATOM 1632 N N . CYS A 1 201 ? 10.048 2.425 -13.472 1.00 74.50 201 CYS A N 1
ATOM 1633 C CA . CYS A 1 201 ? 10.383 1.117 -12.937 1.00 74.50 201 CYS A CA 1
ATOM 1634 C C . CYS A 1 201 ? 9.983 1.004 -11.469 1.00 74.50 201 CYS A C 1
ATOM 1636 O O . CYS A 1 201 ? 10.655 1.519 -10.577 1.00 74.50 201 CYS A O 1
ATOM 1638 N N . TYR A 1 202 ? 8.893 0.268 -11.257 1.00 81.50 202 TYR A N 1
ATOM 1639 C CA . TYR A 1 202 ? 8.235 0.085 -9.967 1.00 81.50 202 TYR A CA 1
ATOM 1640 C C . TYR A 1 202 ? 8.170 -1.412 -9.623 1.00 81.50 202 TYR A C 1
ATOM 1642 O O . TYR A 1 202 ? 7.148 -2.066 -9.858 1.00 81.50 202 TYR A O 1
ATOM 1650 N N . PRO A 1 203 ? 9.270 -2.037 -9.150 1.00 83.94 203 PRO A N 1
ATOM 1651 C CA . PRO A 1 203 ? 9.303 -3.471 -8.859 1.00 83.94 203 PRO A CA 1
ATOM 1652 C C . PRO A 1 203 ? 8.178 -3.927 -7.929 1.00 83.94 203 PRO A C 1
ATOM 1654 O O . PRO A 1 203 ? 7.661 -5.025 -8.095 1.00 83.94 203 PRO A O 1
ATOM 1657 N N . GLU A 1 204 ? 7.769 -3.089 -6.985 1.00 83.31 204 GLU A N 1
ATOM 1658 C CA . GLU A 1 204 ? 6.672 -3.335 -6.057 1.00 83.31 204 GLU A CA 1
ATOM 1659 C C . GLU A 1 204 ? 5.290 -3.359 -6.733 1.00 83.31 204 GLU A C 1
ATOM 1661 O O . GLU A 1 204 ? 4.420 -4.104 -6.286 1.00 83.31 204 GLU A O 1
ATOM 1666 N N . GLU A 1 205 ? 5.099 -2.632 -7.840 1.00 87.56 205 GLU A N 1
ATOM 1667 C CA . GLU A 1 205 ? 3.870 -2.674 -8.651 1.00 87.56 205 GLU A CA 1
ATOM 1668 C C . GLU A 1 205 ? 3.848 -3.849 -9.632 1.00 87.56 205 GLU A C 1
ATOM 1670 O O . GLU A 1 205 ? 2.789 -4.212 -10.141 1.00 87.56 205 GLU A O 1
ATOM 1675 N N . HIS A 1 206 ? 4.999 -4.469 -9.899 1.00 88.19 206 HIS A N 1
ATOM 1676 C CA . HIS A 1 206 ? 5.125 -5.502 -10.925 1.00 88.19 206 HIS A CA 1
ATOM 1677 C C . HIS A 1 206 ? 5.414 -6.902 -10.380 1.00 88.19 206 HIS A C 1
ATOM 1679 O O . HIS A 1 206 ? 4.884 -7.879 -10.909 1.00 88.19 206 HIS A O 1
ATOM 1685 N N . TYR A 1 207 ? 6.234 -7.039 -9.335 1.00 92.38 207 TYR A N 1
ATOM 1686 C CA . TYR A 1 207 ? 6.722 -8.333 -8.852 1.00 92.38 207 TYR A CA 1
ATOM 1687 C C . TYR A 1 207 ? 5.586 -9.222 -8.350 1.00 92.38 207 TYR A C 1
ATOM 1689 O O . TYR A 1 207 ? 5.384 -10.311 -8.888 1.00 92.38 207 TYR A O 1
ATOM 1697 N N . PHE A 1 208 ? 4.812 -8.749 -7.366 1.00 92.94 208 PHE A N 1
ATOM 1698 C CA . PHE A 1 208 ? 3.724 -9.538 -6.785 1.00 92.94 208 PHE A CA 1
ATOM 1699 C C . PHE A 1 208 ? 2.630 -9.860 -7.811 1.00 92.94 208 PHE A C 1
ATOM 1701 O O . PHE A 1 208 ? 2.283 -11.036 -7.925 1.00 92.94 208 PHE A O 1
ATOM 1708 N N . PRO A 1 209 ? 2.116 -8.896 -8.605 1.00 91.25 209 PRO A N 1
ATOM 1709 C CA . PRO A 1 209 ? 1.096 -9.203 -9.606 1.00 91.25 209 PRO A CA 1
ATOM 1710 C C . PRO A 1 209 ? 1.595 -10.172 -10.678 1.00 91.25 209 PRO A C 1
ATOM 1712 O O . PRO A 1 209 ? 0.860 -11.077 -11.068 1.00 91.25 209 PRO A O 1
ATOM 1715 N N . THR A 1 210 ? 2.848 -10.032 -11.126 1.00 91.50 210 THR A N 1
ATOM 1716 C CA . THR A 1 210 ? 3.416 -10.931 -12.139 1.00 91.50 210 THR A CA 1
ATOM 1717 C C . THR A 1 210 ? 3.554 -12.344 -11.585 1.00 91.50 210 THR A C 1
ATOM 1719 O O . THR A 1 210 ? 2.972 -13.270 -12.147 1.00 91.50 210 THR A O 1
ATOM 1722 N N . LEU A 1 211 ? 4.237 -12.501 -10.446 1.00 94.69 211 LEU A N 1
ATOM 1723 C CA . LEU A 1 211 ? 4.440 -13.796 -9.797 1.00 94.69 211 LEU A CA 1
ATOM 1724 C C . LEU A 1 211 ? 3.107 -14.499 -9.513 1.00 94.69 211 LEU A C 1
ATOM 1726 O O . LEU A 1 211 ? 2.903 -15.639 -9.918 1.00 94.69 211 LEU A O 1
ATOM 1730 N N . LEU A 1 212 ? 2.171 -13.815 -8.856 1.00 93.50 212 LEU A N 1
ATOM 1731 C CA . LEU A 1 212 ? 0.924 -14.441 -8.421 1.00 93.50 212 LEU A CA 1
ATOM 1732 C C . LEU A 1 212 ? -0.019 -14.762 -9.586 1.00 93.50 212 LEU A C 1
ATOM 1734 O O . LEU A 1 212 ? -0.706 -15.779 -9.538 1.00 93.50 212 LEU A O 1
ATOM 1738 N N . SER A 1 213 ? -0.016 -13.965 -10.661 1.00 91.69 213 SER A N 1
ATOM 1739 C CA . SER A 1 213 ? -0.792 -14.288 -11.869 1.00 91.69 213 SER A CA 1
ATOM 1740 C C . SER A 1 213 ? -0.284 -15.538 -12.595 1.00 91.69 213 SER A C 1
ATOM 1742 O O . SER A 1 213 ? -1.058 -16.206 -13.279 1.00 91.69 213 SER A O 1
ATOM 1744 N N . MET A 1 214 ? 1.008 -15.846 -12.450 1.00 91.69 214 MET A N 1
ATOM 1745 C CA . MET A 1 214 ? 1.637 -17.022 -13.044 1.00 91.69 214 MET A CA 1
ATOM 1746 C C . MET A 1 214 ? 1.441 -18.265 -12.174 1.00 91.69 214 MET A C 1
ATOM 1748 O O . MET A 1 214 ? 1.181 -19.335 -12.716 1.00 91.69 214 MET A O 1
ATOM 1752 N N . GLU A 1 215 ? 1.544 -18.120 -10.853 1.00 94.06 215 GLU A N 1
ATOM 1753 C CA . GLU A 1 215 ? 1.564 -19.257 -9.926 1.00 94.06 215 GLU A CA 1
ATOM 1754 C C . GLU A 1 215 ? 0.188 -19.638 -9.359 1.00 94.06 215 GLU A C 1
ATOM 1756 O O . GLU A 1 215 ? -0.072 -20.816 -9.130 1.00 94.06 215 GLU A O 1
ATOM 1761 N N . ASP A 1 216 ? -0.712 -18.676 -9.124 1.00 93.50 216 ASP A N 1
ATOM 1762 C CA . ASP A 1 216 ? -2.043 -18.948 -8.556 1.00 93.50 216 ASP A CA 1
ATOM 1763 C C . ASP A 1 216 ? -3.141 -18.027 -9.131 1.00 93.50 216 ASP A C 1
ATOM 1765 O O . ASP A 1 216 ? -3.797 -17.276 -8.401 1.00 93.50 216 ASP A O 1
ATOM 1769 N N . PRO A 1 217 ? -3.405 -18.084 -10.451 1.00 90.06 217 PRO A N 1
ATOM 1770 C CA . PRO A 1 217 ? -4.366 -17.193 -11.102 1.00 90.06 217 PRO A CA 1
ATOM 1771 C C . PRO A 1 217 ? -5.805 -17.349 -10.589 1.00 90.06 217 PRO A C 1
ATOM 1773 O O . PRO A 1 2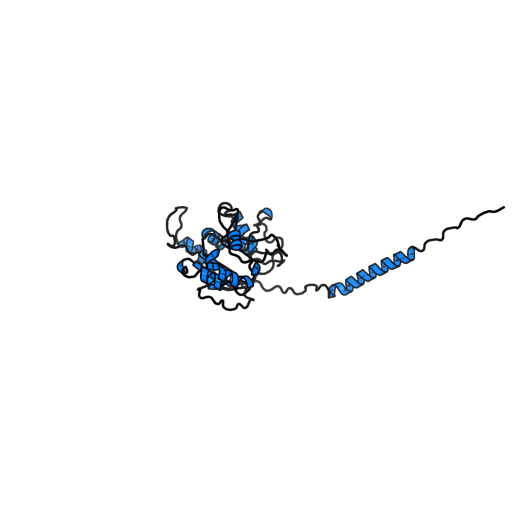17 ? -6.588 -16.408 -10.693 1.00 90.06 217 PRO A O 1
ATOM 1776 N N . LYS A 1 218 ? -6.175 -18.518 -10.047 1.00 91.50 218 LYS A N 1
ATOM 1777 C CA . LYS A 1 218 ? -7.527 -18.787 -9.522 1.00 91.50 218 LYS A CA 1
ATOM 1778 C C . LYS A 1 218 ? -7.663 -18.482 -8.030 1.00 91.50 218 LYS A C 1
ATOM 1780 O O . LYS A 1 218 ? -8.778 -18.280 -7.559 1.00 91.50 218 LYS A O 1
ATOM 1785 N N . GLY A 1 219 ? -6.562 -18.469 -7.280 1.00 89.38 219 GLY A N 1
ATOM 1786 C CA . GLY A 1 219 ? -6.551 -18.145 -5.855 1.00 89.38 219 GLY A CA 1
ATOM 1787 C C . GLY A 1 219 ? -6.322 -16.666 -5.544 1.00 89.38 219 GLY A C 1
ATOM 1788 O O . GLY A 1 219 ? -6.340 -16.303 -4.364 1.00 89.38 219 GLY A O 1
ATOM 1789 N N . CYS A 1 220 ? -6.128 -15.826 -6.565 1.00 89.69 220 CYS A N 1
ATOM 1790 C CA . CYS A 1 220 ? -6.065 -14.369 -6.461 1.00 89.69 220 CYS A CA 1
ATOM 1791 C C . CYS A 1 220 ? -7.404 -13.714 -6.825 1.00 89.69 220 CYS A C 1
ATOM 1793 O O . CYS A 1 220 ? -8.061 -14.101 -7.786 1.00 89.69 220 CYS A O 1
ATOM 1795 N N . SER A 1 221 ? -7.779 -12.667 -6.087 1.00 87.00 221 SER A N 1
ATOM 1796 C CA . SER A 1 221 ? -8.997 -11.880 -6.333 1.00 87.00 221 SER A CA 1
ATOM 1797 C C . SER A 1 221 ? -8.899 -10.948 -7.543 1.00 87.00 221 SER A C 1
ATOM 1799 O O . SER A 1 221 ? -9.913 -10.394 -7.953 1.00 87.00 221 SER A O 1
ATOM 1801 N N . HIS A 1 222 ? -7.687 -10.711 -8.066 1.00 85.75 222 HIS A N 1
ATOM 1802 C CA . HIS A 1 222 ? -7.385 -9.689 -9.087 1.00 85.75 222 HIS A CA 1
ATOM 1803 C C . HIS A 1 222 ? -7.868 -8.276 -8.714 1.00 85.75 222 HIS A C 1
ATOM 1805 O O . HIS A 1 222 ? -8.033 -7.410 -9.567 1.00 85.75 222 HIS A O 1
ATOM 1811 N N . TYR A 1 223 ? -8.079 -8.040 -7.418 1.00 85.00 223 TYR A N 1
ATOM 1812 C CA . TYR A 1 223 ? -8.652 -6.820 -6.866 1.00 85.00 223 TYR A CA 1
ATOM 1813 C C . TYR A 1 223 ? -7.999 -6.490 -5.518 1.00 85.00 223 TYR A C 1
ATOM 1815 O O . TYR A 1 223 ? -7.805 -7.379 -4.685 1.00 85.00 223 TYR A O 1
ATOM 1823 N N . THR A 1 224 ? -7.673 -5.211 -5.298 1.00 88.94 224 THR A N 1
ATOM 1824 C CA . THR A 1 224 ? -7.094 -4.710 -4.040 1.00 88.94 224 THR A CA 1
ATOM 1825 C C . THR A 1 224 ? -8.169 -4.154 -3.111 1.00 88.94 224 THR A C 1
ATOM 1827 O O . THR A 1 224 ? -9.104 -3.493 -3.549 1.00 88.94 224 THR A O 1
ATOM 1830 N N . LEU A 1 225 ? -7.987 -4.339 -1.802 1.00 92.25 225 LEU A N 1
ATOM 1831 C CA . LEU A 1 225 ? -8.860 -3.767 -0.770 1.00 92.25 225 LEU A CA 1
ATOM 1832 C C . LEU A 1 225 ? -8.634 -2.259 -0.544 1.00 92.25 225 LEU A C 1
ATOM 1834 O O . LEU A 1 225 ? -9.221 -1.691 0.376 1.00 92.25 225 LEU A O 1
ATOM 1838 N N . THR A 1 226 ? -7.811 -1.599 -1.368 1.00 93.81 226 THR A N 1
ATOM 1839 C CA . THR A 1 226 ? -7.521 -0.160 -1.276 1.00 93.81 226 THR A CA 1
ATOM 1840 C C . THR A 1 226 ? -8.250 0.641 -2.352 1.00 93.81 226 THR A C 1
ATOM 1842 O O . THR A 1 226 ? -7.977 0.488 -3.543 1.00 93.81 226 THR A O 1
ATOM 1845 N N . ARG A 1 227 ? -9.142 1.548 -1.942 1.00 94.56 227 ARG A N 1
ATOM 1846 C CA . ARG A 1 227 ? -9.812 2.497 -2.832 1.00 94.56 227 ARG A CA 1
ATOM 1847 C C . ARG A 1 227 ? -8.831 3.569 -3.288 1.00 94.56 227 ARG A C 1
ATOM 1849 O O . ARG A 1 227 ? -8.168 4.205 -2.468 1.00 94.56 227 ARG A O 1
ATOM 1856 N N . VAL A 1 228 ? -8.798 3.807 -4.594 1.00 93.44 228 VAL A N 1
ATOM 1857 C CA . VAL A 1 228 ? -8.022 4.882 -5.215 1.00 93.44 228 VAL A CA 1
ATOM 1858 C C . VAL A 1 228 ? -8.940 5.676 -6.135 1.00 93.44 228 VAL A C 1
ATOM 1860 O O . VAL A 1 228 ? -9.711 5.087 -6.893 1.00 93.44 228 VAL A O 1
ATOM 1863 N N . ASN A 1 229 ? -8.880 7.004 -6.056 1.00 94.50 229 ASN A N 1
ATOM 1864 C CA . ASN A 1 229 ? -9.586 7.884 -6.981 1.00 94.50 229 ASN A CA 1
ATOM 1865 C C . ASN A 1 229 ? -8.621 8.379 -8.067 1.00 94.50 229 ASN A C 1
ATOM 1867 O O . ASN A 1 229 ? -7.688 9.119 -7.770 1.00 94.50 229 ASN A O 1
ATOM 1871 N N . TRP A 1 230 ? -8.863 7.971 -9.311 1.00 91.00 230 TRP A N 1
ATOM 1872 C CA . TRP A 1 230 ? -8.050 8.337 -10.477 1.00 91.00 230 TRP A CA 1
ATOM 1873 C C . TRP A 1 230 ? -8.673 9.439 -11.345 1.00 91.00 230 TRP A C 1
ATOM 1875 O O . TRP A 1 230 ? -8.092 9.783 -12.367 1.00 91.00 230 TRP A O 1
ATOM 1885 N N . SER A 1 231 ? -9.833 9.987 -10.957 1.00 89.62 231 SER A N 1
ATOM 1886 C CA . SER A 1 231 ? -10.616 10.904 -11.806 1.00 89.62 231 SER A CA 1
ATOM 1887 C C . SER A 1 231 ? -9.850 12.173 -12.197 1.00 89.62 231 SER A C 1
ATOM 1889 O O . SER A 1 231 ? -9.945 12.597 -13.340 1.00 89.62 231 SER A O 1
ATOM 1891 N N . ASP A 1 232 ? -9.033 12.708 -11.284 1.00 89.56 232 ASP A N 1
ATOM 1892 C CA . ASP A 1 232 ? -8.227 13.921 -11.484 1.00 89.56 232 ASP A CA 1
ATOM 1893 C C . ASP A 1 232 ? -6.724 13.606 -11.382 1.00 89.56 232 ASP A C 1
ATOM 1895 O O . ASP A 1 232 ? -5.969 14.260 -10.660 1.00 89.56 232 ASP A O 1
ATOM 1899 N N . SER A 1 233 ? -6.289 12.517 -12.026 1.00 88.12 233 SER A N 1
ATOM 1900 C CA . SER A 1 233 ? -4.888 12.090 -11.968 1.00 88.12 233 SER A CA 1
ATOM 1901 C C . SER A 1 233 ? -3.954 13.076 -12.676 1.00 88.12 233 SER A C 1
ATOM 1903 O O . SER A 1 233 ? -4.204 13.474 -13.811 1.00 88.12 233 SER A O 1
ATOM 1905 N N . ILE A 1 234 ? -2.848 13.426 -12.013 1.00 83.06 234 ILE A N 1
ATOM 1906 C CA . ILE A 1 234 ? -1.784 14.295 -12.540 1.00 83.06 234 ILE A CA 1
ATOM 1907 C C . ILE A 1 234 ? -0.459 13.543 -12.395 1.00 83.06 234 ILE A C 1
ATOM 1909 O O . ILE A 1 234 ? -0.169 13.028 -11.316 1.00 83.06 234 ILE A O 1
ATOM 1913 N N . ASP A 1 235 ? 0.319 13.446 -13.476 1.00 82.12 235 ASP A N 1
ATOM 1914 C CA . ASP A 1 235 ? 1.638 12.789 -13.516 1.00 82.12 235 ASP A CA 1
ATOM 1915 C C . ASP A 1 235 ? 1.658 11.362 -12.931 1.00 82.12 235 ASP A C 1
ATOM 1917 O O . ASP A 1 235 ? 2.587 10.957 -12.237 1.00 82.12 235 ASP A O 1
ATOM 1921 N N . GLY A 1 236 ? 0.595 10.586 -13.171 1.00 79.19 236 GLY A N 1
ATOM 1922 C CA . GLY A 1 236 ? 0.480 9.214 -12.660 1.00 79.19 236 GLY A CA 1
ATOM 1923 C C . GLY A 1 236 ? 0.182 9.123 -11.159 1.00 79.19 236 GLY A C 1
ATOM 1924 O O . GLY A 1 236 ? 0.212 8.035 -10.582 1.00 79.19 236 GLY A O 1
ATOM 1925 N N . HIS A 1 237 ? -0.150 10.239 -10.506 1.00 87.06 237 HIS A N 1
ATOM 1926 C CA . HIS A 1 237 ? -0.607 10.255 -9.122 1.00 87.06 237 HIS A CA 1
ATOM 1927 C C . HIS A 1 237 ? -2.136 10.331 -9.034 1.00 87.06 237 HIS A C 1
ATOM 1929 O O . HIS A 1 237 ? -2.757 11.084 -9.786 1.00 87.06 237 HIS A O 1
ATOM 1935 N N . PRO A 1 238 ? -2.767 9.576 -8.116 1.00 92.44 238 PRO A N 1
ATOM 1936 C CA . PRO A 1 238 ? -4.206 9.652 -7.903 1.00 92.44 238 PRO A CA 1
ATOM 1937 C C . PRO A 1 238 ? -4.597 10.936 -7.162 1.00 92.44 238 PRO A C 1
ATOM 1939 O O . PRO A 1 238 ? -3.760 11.590 -6.528 1.00 92.44 238 PRO A O 1
ATOM 1942 N N . HIS A 1 239 ? -5.896 11.238 -7.173 1.00 95.81 239 HIS A N 1
ATOM 1943 C CA . HIS A 1 239 ? -6.480 12.351 -6.427 1.00 95.81 239 HIS A CA 1
ATOM 1944 C C . HIS A 1 239 ? -6.048 12.326 -4.959 1.00 95.81 239 HIS A C 1
ATOM 1946 O O . HIS A 1 239 ? -6.049 11.276 -4.300 1.00 95.81 239 HIS A O 1
ATOM 1952 N N . THR A 1 240 ? -5.685 13.500 -4.446 1.00 95.81 240 THR A N 1
ATOM 1953 C CA . THR A 1 240 ? -5.305 13.686 -3.047 1.00 95.81 240 THR A CA 1
ATOM 1954 C C . THR A 1 240 ? -6.385 14.480 -2.329 1.00 95.81 240 THR A C 1
ATOM 1956 O O . THR A 1 240 ? -6.426 15.702 -2.452 1.00 95.81 240 THR A O 1
ATOM 1959 N N . TYR A 1 241 ? -7.198 13.784 -1.534 1.00 97.12 241 TYR A N 1
ATOM 1960 C CA . TYR A 1 241 ? -8.207 14.393 -0.675 1.00 97.12 241 TYR A CA 1
ATOM 1961 C C . TYR A 1 241 ? -7.561 15.383 0.297 1.00 97.12 241 TYR A C 1
ATOM 1963 O O . TYR A 1 241 ? -6.529 15.084 0.917 1.00 97.12 241 TYR A O 1
ATOM 1971 N N . ARG A 1 242 ? -8.188 16.549 0.440 1.00 97.62 242 ARG A N 1
ATOM 1972 C CA . ARG A 1 242 ? -7.818 17.606 1.387 1.00 97.62 242 ARG A CA 1
ATOM 1973 C C . ARG A 1 242 ? -8.846 17.739 2.503 1.00 97.62 242 ARG A C 1
ATOM 1975 O O . ARG A 1 242 ? -9.962 17.233 2.406 1.00 97.62 242 ARG A O 1
ATOM 1982 N N . SER A 1 243 ? -8.472 18.457 3.562 1.00 98.00 243 SER A N 1
ATOM 1983 C CA . SER A 1 243 ? -9.315 18.680 4.743 1.00 98.00 243 SER A CA 1
ATOM 1984 C C . SER A 1 243 ? -10.776 19.074 4.423 1.00 98.00 243 SER A C 1
ATOM 1986 O O . SER A 1 243 ? -11.668 18.474 5.023 1.00 98.00 243 SER A O 1
ATOM 1988 N N . PRO A 1 244 ? -11.072 19.969 3.449 1.00 98.06 244 PRO A N 1
ATOM 1989 C CA . PRO A 1 244 ? -12.453 20.352 3.121 1.00 98.06 244 PRO A CA 1
ATOM 1990 C C . PRO A 1 244 ? -13.327 19.228 2.547 1.00 98.06 244 PRO A C 1
ATOM 1992 O O . PRO A 1 244 ? -14.550 19.307 2.615 1.00 98.06 244 PRO A O 1
ATOM 1995 N N . GLU A 1 245 ? -12.722 18.189 1.970 1.00 97.69 245 GLU A N 1
ATOM 1996 C CA . GLU A 1 245 ? -13.447 17.064 1.368 1.00 97.69 245 GLU A CA 1
ATOM 1997 C C . GLU A 1 245 ? -13.816 15.993 2.407 1.00 97.69 245 GLU A C 1
ATOM 1999 O O . GLU A 1 245 ? -14.731 15.190 2.193 1.00 97.69 245 GLU A O 1
ATOM 2004 N N . VAL A 1 246 ? -13.112 15.965 3.546 1.00 98.06 246 VAL A N 1
ATOM 2005 C CA . VAL A 1 246 ? -13.283 14.939 4.578 1.00 98.06 246 VAL A CA 1
ATOM 2006 C C . VAL A 1 246 ? -14.662 15.061 5.221 1.00 98.06 246 VAL A C 1
ATOM 2008 O O . VAL A 1 246 ? -14.972 16.017 5.928 1.00 98.06 246 VAL A O 1
ATOM 2011 N N . SER A 1 247 ? -15.492 14.040 5.011 1.00 97.62 247 SER A N 1
ATOM 2012 C CA . SER A 1 247 ? -16.833 13.949 5.585 1.00 97.62 247 SER A CA 1
ATOM 2013 C C . SER A 1 247 ? -17.241 12.491 5.831 1.00 97.62 247 SER A C 1
ATOM 2015 O O . SER A 1 247 ? -16.748 11.590 5.143 1.00 97.62 247 SER A O 1
ATOM 2017 N N . PRO A 1 248 ? -18.198 12.225 6.742 1.00 96.88 248 PRO A N 1
ATOM 2018 C CA . PRO A 1 248 ? -18.762 10.886 6.923 1.00 96.88 248 PRO A CA 1
ATOM 2019 C C . PRO A 1 248 ? -19.338 10.302 5.625 1.00 96.88 248 PRO A C 1
ATOM 2021 O O . PRO A 1 248 ? -19.224 9.106 5.360 1.00 96.88 248 PRO A O 1
ATOM 2024 N N . LYS A 1 249 ? -19.928 11.160 4.778 1.00 96.56 249 LYS A N 1
ATOM 2025 C CA . LYS A 1 249 ? -20.450 10.774 3.461 1.00 96.56 249 LYS A CA 1
ATOM 2026 C C . LYS A 1 249 ? -19.333 10.276 2.542 1.00 96.56 249 LYS A C 1
ATOM 2028 O O . LYS A 1 249 ? -19.495 9.208 1.956 1.00 96.56 249 LYS A O 1
ATOM 2033 N N . LEU A 1 250 ? -18.217 11.007 2.455 1.00 96.56 250 LEU A N 1
ATOM 2034 C CA . LEU A 1 250 ? -17.059 10.594 1.661 1.00 96.56 250 LEU A CA 1
ATOM 2035 C C . LEU A 1 250 ? -16.550 9.218 2.112 1.00 96.56 250 LEU A C 1
ATOM 2037 O O . LEU A 1 250 ? -16.365 8.333 1.282 1.00 96.56 250 LEU A O 1
ATOM 2041 N N . LEU A 1 251 ? -16.373 9.003 3.418 1.00 95.44 251 LEU A N 1
ATOM 2042 C CA . LEU A 1 251 ? -15.846 7.733 3.934 1.00 95.44 251 LEU A CA 1
ATOM 2043 C C . LEU A 1 251 ? -16.757 6.539 3.615 1.00 95.44 251 LEU A C 1
ATOM 2045 O O . LEU A 1 251 ? -16.270 5.496 3.179 1.00 95.44 251 LEU A O 1
ATOM 2049 N N . ARG A 1 252 ? -18.082 6.703 3.731 1.00 93.25 252 ARG A N 1
ATOM 2050 C CA . ARG A 1 252 ? -19.049 5.671 3.314 1.00 93.25 252 ARG A CA 1
ATOM 2051 C C . ARG A 1 252 ? -18.963 5.367 1.815 1.00 93.25 252 ARG A C 1
ATOM 2053 O O . ARG A 1 252 ? -18.998 4.204 1.420 1.00 93.25 252 ARG A O 1
ATOM 2060 N N . GLN A 1 253 ? -18.796 6.393 0.980 1.00 94.31 253 GLN A N 1
ATOM 2061 C CA . GLN A 1 253 ? -18.615 6.208 -0.463 1.00 94.31 253 GLN A CA 1
ATOM 2062 C C . GLN A 1 253 ? -17.316 5.459 -0.786 1.00 94.31 253 GLN A C 1
ATOM 2064 O O . GLN A 1 253 ? -17.317 4.574 -1.639 1.00 94.31 253 GLN A O 1
ATOM 2069 N N . LEU A 1 254 ? -16.222 5.763 -0.082 1.00 95.12 254 LEU A N 1
ATOM 2070 C CA . LEU A 1 254 ? -14.928 5.112 -0.294 1.00 95.12 254 LEU A CA 1
ATOM 2071 C C . LEU A 1 254 ? -14.947 3.613 0.028 1.00 95.12 254 LEU A C 1
ATOM 2073 O O . LEU A 1 254 ? -14.240 2.859 -0.637 1.00 95.12 254 LEU A O 1
ATOM 2077 N N . ARG A 1 255 ? -15.775 3.172 0.985 1.00 92.81 255 ARG A N 1
ATOM 2078 C CA . ARG A 1 255 ? -15.966 1.746 1.315 1.00 92.81 255 ARG A CA 1
ATOM 2079 C C . ARG A 1 255 ? -16.655 0.962 0.194 1.00 92.81 255 ARG A C 1
ATOM 2081 O O . ARG A 1 255 ? -16.444 -0.242 0.071 1.00 92.81 255 ARG A O 1
ATOM 2088 N N . THR A 1 256 ? -17.462 1.624 -0.634 1.00 91.31 256 THR A N 1
ATOM 2089 C CA . THR A 1 256 ? -18.262 0.955 -1.671 1.00 91.31 256 THR A CA 1
ATOM 2090 C C . THR A 1 256 ? -17.368 0.447 -2.798 1.00 91.31 256 THR A C 1
ATOM 2092 O O . THR A 1 256 ? -16.553 1.204 -3.330 1.00 91.31 256 THR A O 1
ATOM 2095 N N . SER A 1 257 ? -17.537 -0.814 -3.199 1.00 88.62 257 SER A N 1
ATOM 2096 C CA . SER A 1 257 ? -16.834 -1.390 -4.345 1.00 88.62 257 SER A CA 1
ATOM 2097 C C . SER A 1 257 ? -17.769 -2.111 -5.311 1.00 88.62 257 SER A C 1
ATOM 2099 O O . SER A 1 257 ? -18.895 -2.449 -4.962 1.00 88.62 257 SER A O 1
ATOM 2101 N N . ASN A 1 258 ? -17.259 -2.367 -6.518 1.00 84.31 258 ASN A N 1
ATOM 2102 C CA . ASN A 1 258 ? -17.931 -3.185 -7.531 1.00 84.31 258 ASN A CA 1
ATOM 2103 C C . ASN A 1 258 ? -17.564 -4.678 -7.418 1.00 84.31 258 ASN A C 1
ATOM 2105 O O . ASN A 1 258 ? -17.929 -5.468 -8.284 1.00 84.31 258 ASN A O 1
ATOM 2109 N N . SER A 1 259 ? -16.784 -5.058 -6.402 1.00 82.06 259 SER A N 1
ATOM 2110 C CA . SER A 1 259 ? -16.415 -6.450 -6.136 1.00 82.06 259 SER A CA 1
ATOM 2111 C C . SER A 1 259 ? -17.326 -7.046 -5.060 1.00 82.06 259 SER A C 1
ATOM 2113 O O . SER A 1 259 ? -18.133 -6.346 -4.455 1.00 82.06 259 SER A O 1
ATOM 2115 N N . SER A 1 260 ? -17.160 -8.334 -4.759 1.00 77.94 260 SER A N 1
ATOM 2116 C CA . SER A 1 260 ? -17.884 -8.978 -3.658 1.00 77.94 260 SER A CA 1
ATOM 2117 C C . SER A 1 260 ? -17.504 -8.451 -2.263 1.00 77.94 260 SER A C 1
ATOM 2119 O O . SER A 1 260 ? -18.137 -8.838 -1.287 1.00 77.94 260 SER A O 1
ATOM 2121 N N . HIS A 1 261 ? -16.470 -7.609 -2.142 1.00 82.06 261 HIS A N 1
ATOM 2122 C CA . HIS A 1 261 ? -15.966 -7.103 -0.863 1.00 82.06 261 HIS A CA 1
ATOM 2123 C C . HIS A 1 261 ? -15.850 -5.579 -0.863 1.00 82.06 261 HIS A C 1
ATOM 2125 O O . HIS A 1 261 ? -15.334 -4.986 -1.810 1.00 82.06 261 HIS A O 1
ATOM 2131 N N . SER A 1 262 ? -16.248 -4.933 0.231 1.00 89.75 262 SER A N 1
ATOM 2132 C CA . SER A 1 262 ? -15.986 -3.505 0.450 1.00 89.75 262 SER A CA 1
ATOM 2133 C C . SER A 1 262 ? -14.484 -3.192 0.440 1.00 89.75 262 SER A C 1
ATOM 2135 O O . SER A 1 262 ? -13.650 -4.042 0.759 1.00 89.75 262 SER A O 1
ATOM 2137 N N . TYR A 1 263 ? -14.122 -1.957 0.097 1.00 93.38 263 TYR A N 1
ATOM 2138 C CA . TYR A 1 263 ? -12.764 -1.465 0.334 1.00 93.38 263 TYR A CA 1
ATOM 2139 C C . TYR A 1 263 ? -12.526 -1.284 1.834 1.00 93.38 263 TYR A C 1
ATOM 2141 O O . TYR A 1 263 ? -13.386 -0.763 2.544 1.00 93.38 263 TYR A O 1
ATOM 2149 N N . PHE A 1 264 ? -11.349 -1.695 2.305 1.00 92.00 264 PHE A N 1
ATOM 2150 C CA . PHE A 1 264 ? -10.942 -1.578 3.712 1.00 92.00 264 PHE A CA 1
ATOM 2151 C C . PHE A 1 264 ? -9.976 -0.409 3.926 1.00 92.00 264 PHE A C 1
ATOM 2153 O O . PHE A 1 264 ? -9.896 0.145 5.017 1.00 92.00 264 PHE A O 1
ATOM 2160 N N . PHE A 1 265 ? -9.265 -0.006 2.873 1.00 94.50 265 PHE A N 1
ATOM 2161 C CA . PHE A 1 265 ? -8.326 1.110 2.890 1.00 94.50 265 PHE A CA 1
ATOM 2162 C C . PHE A 1 265 ? -8.683 2.112 1.796 1.00 94.50 265 PHE A C 1
ATOM 2164 O O . PHE A 1 265 ? -9.344 1.769 0.817 1.00 94.50 265 PHE A O 1
ATOM 2171 N N . ALA A 1 266 ? -8.208 3.348 1.926 1.00 95.31 266 ALA A N 1
ATOM 2172 C CA . ALA A 1 266 ? -8.329 4.358 0.885 1.00 95.31 266 ALA A CA 1
ATOM 2173 C C . ALA A 1 266 ? -7.078 5.240 0.827 1.00 95.31 266 ALA A C 1
ATOM 2175 O O . ALA A 1 266 ? -6.438 5.509 1.844 1.00 95.31 266 ALA A O 1
ATOM 2176 N N . ARG A 1 267 ? -6.750 5.714 -0.376 1.00 94.19 267 ARG A N 1
ATOM 2177 C CA . ARG A 1 267 ? -5.705 6.715 -0.629 1.00 94.19 267 ARG A CA 1
ATOM 2178 C C . ARG A 1 267 ? -6.141 7.657 -1.766 1.00 94.19 267 ARG A C 1
ATOM 2180 O O . ARG A 1 267 ? -6.959 7.276 -2.596 1.00 94.19 267 ARG A O 1
ATOM 2187 N N . LYS A 1 268 ? -5.609 8.874 -1.864 1.00 94.56 268 LYS A N 1
ATOM 2188 C CA . LYS A 1 268 ? -4.549 9.492 -1.048 1.00 94.56 268 LYS A CA 1
ATOM 2189 C C . LYS A 1 268 ? -5.134 10.634 -0.218 1.00 94.56 268 LYS A C 1
ATOM 2191 O O . LYS A 1 268 ? -5.933 11.404 -0.724 1.00 94.56 268 LYS A O 1
ATOM 2196 N N . PHE A 1 269 ? -4.725 10.747 1.040 1.00 96.06 269 PHE A N 1
ATOM 2197 C CA . PHE A 1 269 ? -5.117 11.851 1.917 1.00 96.06 269 PHE A CA 1
ATOM 2198 C C . PHE A 1 269 ? -3.899 12.716 2.200 1.00 96.06 269 PHE A C 1
ATOM 2200 O O . PHE A 1 269 ? -2.809 12.194 2.448 1.00 96.06 269 PHE A O 1
ATOM 2207 N N . ALA A 1 270 ? -4.072 14.030 2.157 1.00 96.38 270 ALA A N 1
ATOM 2208 C CA . ALA A 1 270 ? -3.026 14.955 2.556 1.00 96.38 270 ALA A CA 1
ATOM 2209 C C . ALA A 1 270 ? -2.913 15.075 4.089 1.00 96.38 270 ALA A C 1
ATOM 2211 O O . ALA A 1 270 ? -3.891 14.814 4.795 1.00 96.38 270 ALA A O 1
ATOM 2212 N N . PRO A 1 271 ? -1.750 15.502 4.623 1.00 96.19 271 PRO A N 1
ATOM 2213 C CA . PRO A 1 271 ? -1.520 15.632 6.066 1.00 96.19 271 PRO A CA 1
ATOM 2214 C C . PRO A 1 271 ? -2.580 16.441 6.831 1.00 96.19 271 PRO A C 1
ATOM 2216 O O . PRO A 1 271 ? -2.924 16.107 7.965 1.00 96.19 271 PRO A O 1
ATOM 2219 N N . ASP A 1 272 ? -3.148 17.474 6.205 1.00 97.50 272 ASP A N 1
ATOM 2220 C CA . ASP A 1 272 ? -4.192 18.330 6.780 1.00 97.50 272 ASP A CA 1
ATOM 2221 C C . ASP A 1 272 ? -5.516 17.590 7.046 1.00 97.50 272 ASP A C 1
ATOM 2223 O O . ASP A 1 272 ? -6.343 18.070 7.821 1.00 97.50 272 ASP A O 1
ATOM 2227 N N . CYS A 1 273 ? -5.697 16.389 6.488 1.00 98.12 273 CYS A N 1
ATOM 2228 C CA . CYS A 1 273 ? -6.861 15.543 6.740 1.00 98.12 273 CYS A CA 1
ATOM 2229 C C . CYS A 1 273 ? -6.861 14.895 8.132 1.00 98.12 273 CYS A C 1
ATOM 2231 O O . CYS A 1 273 ? -7.905 14.410 8.562 1.00 98.12 273 CYS A O 1
ATOM 2233 N N . LEU A 1 274 ? -5.736 14.864 8.859 1.00 97.25 274 LEU A N 1
ATOM 2234 C CA . LEU A 1 274 ? -5.660 14.160 10.146 1.00 97.25 274 LEU A CA 1
ATOM 2235 C C . LEU A 1 274 ? -6.709 14.659 11.151 1.00 97.25 274 LEU A C 1
ATOM 2237 O O . LEU A 1 274 ? -7.446 13.864 11.730 1.00 97.25 274 LEU A O 1
ATOM 2241 N N . LYS A 1 275 ? -6.793 15.980 11.350 1.00 97.38 275 LYS A N 1
ATOM 2242 C CA . LYS A 1 275 ? -7.725 16.590 12.310 1.00 97.38 275 LYS A CA 1
ATOM 2243 C C . LYS A 1 275 ? -9.196 16.284 11.988 1.00 97.38 275 LYS A C 1
ATOM 2245 O O . LYS A 1 275 ? -9.884 15.794 12.886 1.00 97.38 275 LYS A O 1
ATOM 2250 N N . PRO A 1 276 ? -9.710 16.529 10.764 1.00 97.88 276 PRO A N 1
ATOM 2251 C CA . PRO A 1 276 ? -11.096 16.193 10.450 1.00 97.88 276 PRO A CA 1
ATOM 2252 C C . PRO A 1 276 ? -11.360 14.683 10.487 1.00 97.88 276 PRO A C 1
ATOM 2254 O O . PRO A 1 276 ? -12.420 14.294 10.967 1.00 97.88 276 PRO A O 1
ATOM 2257 N N . LEU A 1 277 ? -10.405 13.830 10.089 1.00 97.69 277 LEU A N 1
ATOM 2258 C CA . LEU A 1 277 ? -10.556 12.372 10.202 1.00 97.69 277 LEU A CA 1
ATOM 2259 C C . LEU A 1 277 ? -10.697 11.922 11.661 1.00 97.69 277 LEU A C 1
ATOM 2261 O O . LEU A 1 277 ? -11.603 11.156 11.971 1.00 97.69 277 LEU A O 1
ATOM 2265 N N . LEU A 1 278 ? -9.866 12.436 12.574 1.00 97.00 278 LEU A N 1
ATOM 2266 C CA . LEU A 1 278 ? -9.976 12.139 14.009 1.00 97.00 278 LEU A CA 1
ATOM 2267 C C . LEU A 1 278 ? -11.301 12.621 14.615 1.00 97.00 278 LEU A C 1
ATOM 2269 O O . LEU A 1 278 ? -11.810 11.984 15.537 1.00 97.00 278 LEU A O 1
ATOM 2273 N N . LYS A 1 279 ? -11.858 13.730 14.106 1.00 97.38 279 LYS A N 1
ATOM 2274 C CA . LYS A 1 279 ? -13.148 14.278 14.555 1.00 97.38 279 LYS A CA 1
ATOM 2275 C C . LYS A 1 279 ? -14.321 13.356 14.210 1.00 97.38 279 LYS A C 1
ATOM 2277 O O . LYS A 1 279 ? -15.258 13.275 14.994 1.00 97.38 279 LYS A O 1
ATOM 2282 N N . ILE A 1 280 ? -14.265 12.673 13.066 1.00 96.62 280 ILE A N 1
ATOM 2283 C CA . ILE A 1 280 ? -15.346 11.799 12.577 1.00 96.62 280 ILE A CA 1
ATOM 2284 C C . ILE A 1 280 ? -15.047 10.304 12.750 1.00 96.62 280 ILE A C 1
ATOM 2286 O O . ILE A 1 280 ? -15.796 9.471 12.244 1.00 96.62 280 ILE A O 1
ATOM 2290 N N . ALA A 1 281 ? -13.954 9.947 13.432 1.00 95.62 281 ALA A N 1
ATOM 2291 C CA . ALA A 1 281 ? -13.462 8.572 13.483 1.00 95.62 281 ALA A CA 1
ATOM 2292 C C . ALA A 1 281 ? -14.489 7.592 14.074 1.00 95.62 281 ALA A C 1
ATOM 2294 O O . ALA A 1 281 ? -14.802 6.587 13.439 1.00 95.62 281 ALA A O 1
ATOM 2295 N N . GLU A 1 282 ? -15.085 7.930 15.219 1.00 94.12 282 GLU A N 1
ATOM 2296 C CA . GLU A 1 282 ? -16.118 7.101 15.863 1.00 94.12 282 GLU A CA 1
ATOM 2297 C C . GLU A 1 282 ? -17.411 7.021 15.042 1.00 94.12 282 GLU A C 1
ATOM 2299 O O . GLU A 1 282 ? -18.110 6.015 15.054 1.00 94.12 282 GLU A O 1
ATOM 2304 N N . GLU A 1 283 ? -17.744 8.080 14.300 1.00 92.94 283 GLU A N 1
ATOM 2305 C CA . GLU A 1 283 ? -18.973 8.133 13.506 1.00 92.94 283 GLU A CA 1
ATOM 2306 C C . GLU A 1 283 ? -18.857 7.323 12.206 1.00 92.94 283 GLU A C 1
ATOM 2308 O O . GLU A 1 283 ? -19.832 6.708 11.770 1.00 92.94 283 GLU A O 1
ATOM 2313 N N . ALA A 1 284 ? -17.687 7.364 11.561 1.00 91.69 284 ALA A N 1
ATOM 2314 C CA . ALA A 1 284 ? -17.548 7.017 10.147 1.00 91.69 284 ALA A CA 1
ATOM 2315 C C . ALA A 1 284 ? -16.359 6.107 9.799 1.00 91.69 284 ALA A C 1
ATOM 2317 O O . ALA A 1 284 ? -16.308 5.617 8.671 1.00 91.69 284 ALA A O 1
ATOM 2318 N N . ILE A 1 285 ? -15.407 5.888 10.714 1.00 92.12 285 ILE A N 1
ATOM 2319 C CA . ILE A 1 285 ? -14.239 5.016 10.487 1.00 92.12 285 ILE A CA 1
ATOM 2320 C C . ILE A 1 285 ? -14.364 3.724 11.293 1.00 92.12 285 ILE A C 1
ATOM 2322 O O . ILE A 1 285 ? -14.201 2.653 10.714 1.00 92.12 285 ILE A O 1
ATOM 2326 N N . PHE A 1 286 ? -14.678 3.818 12.587 1.00 90.69 286 PHE A N 1
ATOM 2327 C CA . PHE A 1 286 ? -14.758 2.668 13.503 1.00 90.69 286 PHE A CA 1
ATOM 2328 C C . PHE A 1 286 ? -16.172 2.112 13.676 1.00 90.69 286 PHE A C 1
ATOM 2330 O O . PHE A 1 286 ? -16.371 1.131 14.383 1.00 90.69 286 PHE A O 1
ATOM 2337 N N . ARG A 1 287 ? -17.153 2.731 13.016 1.00 78.38 287 ARG A N 1
ATOM 2338 C CA . ARG A 1 287 ? -18.522 2.232 12.944 1.00 78.38 287 ARG A CA 1
ATOM 2339 C C . ARG A 1 287 ? -18.690 1.373 11.695 1.00 78.38 287 ARG A C 1
ATOM 2341 O O . ARG A 1 287 ? -18.403 1.851 10.585 1.00 78.38 287 ARG A O 1
ATOM 2348 N N . ASP A 1 288 ? -19.134 0.140 11.898 1.00 60.22 288 ASP A N 1
ATOM 2349 C CA . ASP A 1 288 ? -19.566 -0.769 10.833 1.00 60.22 288 ASP A CA 1
ATOM 2350 C C . ASP A 1 288 ? -20.935 -0.353 10.278 1.00 60.22 288 ASP A C 1
ATOM 2352 O O . ASP A 1 288 ? -21.852 -0.059 11.084 1.00 60.22 288 ASP A O 1
#

Sequence (288 aa):
MSSLASPTPSPSSTASSSIIYSLTFLLSLFLLGLFAPQFFPLRKNQERQPPIPINKELDDLHLFELASNIELSRGVPKISHLRTANSHPKIAFLFLTNSDLVFAPLWQRFFQGNEHLFNVYIHADPFTKLSPPDWSIKANFIPAKKTHPRGPRVMLPEISFDRFRIGSQFFVLAKRHSLLVLKERMLWRKFKLPCIDLYSCYPEEHYFPTLLSMEDPKGCSHYTLTRVNWSDSIDGHPHTYRSPEVSPKLLRQLRTSNSSHSYFFARKFAPDCLKPLLKIAEEAIFRD